Protein AF-X1F988-F1 (afdb_monomer_lite)

Radius of gyration: 24.87 Å; chains: 1; bounding box: 61×37×76 Å

Sequence (234 aa):
VEQEQAHEADLFIYYDHGSETGLVAQGGLGYMVDMWNVDLLKGADVYTMCCSAAADLGKTAFRKGVKTWWGYDRPFSFILEMEDTFCKLANLGMKIKRGSDCSWCEAAVQVRLAYDDEIKTLQDNNGNPWAIISLVNDRDCLVVWCEANPPDTDCTFRGMGIKIFGMAGHKITRLFALASAMGLIGYGVALHDFSHQVWELKGTPISLEGGYVGFLIMFLANMIAMNEYIKSLR

Structure (mmCIF, N/CA/C/O backbone):
data_AF-X1F988-F1
#
_entry.id   AF-X1F988-F1
#
loop_
_atom_site.group_PDB
_atom_site.id
_atom_site.type_symbol
_atom_site.label_atom_id
_atom_site.label_alt_id
_atom_site.label_comp_id
_atom_site.label_asym_id
_atom_site.label_entity_id
_atom_site.label_seq_id
_atom_site.pdbx_PDB_ins_code
_atom_site.Cartn_x
_atom_site.Cartn_y
_atom_site.Cartn_z
_atom_site.occupancy
_atom_site.B_iso_or_equiv
_atom_site.auth_seq_id
_atom_site.auth_comp_id
_atom_site.auth_asym_id
_atom_site.auth_atom_id
_atom_site.pdbx_PDB_model_num
ATOM 1 N N . VAL A 1 1 ? -18.032 -16.520 -28.532 1.00 43.72 1 VAL A N 1
ATOM 2 C CA . VAL A 1 1 ? -17.580 -16.415 -27.131 1.00 43.72 1 VAL A CA 1
ATOM 3 C C . VAL A 1 1 ? -17.279 -14.950 -26.920 1.00 43.72 1 VAL A C 1
ATOM 5 O O . VAL A 1 1 ? -16.240 -14.486 -27.374 1.00 43.72 1 VAL A O 1
ATOM 8 N N . GLU A 1 2 ? -18.265 -14.199 -26.432 1.00 40.38 2 GLU A N 1
ATOM 9 C CA . GLU A 1 2 ? -18.059 -12.804 -26.043 1.00 40.38 2 GLU A CA 1
ATOM 10 C C . GLU A 1 2 ? -16.972 -12.790 -24.970 1.00 40.38 2 GLU A C 1
ATOM 12 O O . GLU A 1 2 ? -17.056 -13.529 -23.990 1.00 40.38 2 GLU A O 1
ATOM 17 N N . GLN A 1 3 ? -15.903 -12.033 -25.216 1.00 42.34 3 GLN A N 1
ATOM 18 C CA . GLN A 1 3 ? -14.933 -11.724 -24.180 1.00 42.34 3 GLN A CA 1
ATOM 19 C C . GLN A 1 3 ? -15.674 -10.891 -23.144 1.00 42.34 3 GLN A C 1
ATOM 21 O O . GLN A 1 3 ? -15.977 -9.725 -23.387 1.00 42.34 3 GLN A O 1
ATOM 26 N N . GLU A 1 4 ? -16.010 -11.523 -22.025 1.00 47.66 4 GLU A N 1
ATOM 27 C CA . GLU A 1 4 ? -16.435 -10.854 -20.808 1.00 47.66 4 GLU A CA 1
ATOM 28 C C . GLU A 1 4 ? -15.351 -9.812 -20.497 1.00 47.66 4 GLU A C 1
ATOM 30 O O . GLU A 1 4 ? -14.212 -10.160 -20.175 1.00 47.66 4 GLU A O 1
ATOM 35 N N . GLN A 1 5 ? -15.650 -8.532 -20.744 1.00 46.81 5 GLN A N 1
ATOM 36 C CA . GLN A 1 5 ? -14.790 -7.435 -20.320 1.00 46.81 5 GLN A CA 1
ATOM 37 C C . GLN A 1 5 ? -14.694 -7.562 -18.805 1.00 46.81 5 GLN A C 1
ATOM 39 O O . GLN A 1 5 ? -15.657 -7.262 -18.103 1.00 46.81 5 GLN A O 1
ATOM 44 N N . ALA A 1 6 ? -13.566 -8.081 -18.318 1.00 49.78 6 ALA A N 1
ATOM 45 C CA . ALA A 1 6 ? -13.284 -8.138 -16.898 1.00 49.78 6 ALA A CA 1
ATOM 46 C C . ALA A 1 6 ? -13.398 -6.705 -16.375 1.00 49.78 6 ALA A C 1
ATOM 48 O O . ALA A 1 6 ? -12.577 -5.852 -16.707 1.00 49.78 6 ALA A O 1
ATOM 49 N N . HIS A 1 7 ? -14.473 -6.424 -15.643 1.00 50.88 7 HIS A N 1
ATOM 50 C CA . HIS A 1 7 ? -14.623 -5.160 -14.950 1.00 50.88 7 HIS A CA 1
ATOM 51 C C . HIS A 1 7 ? -13.471 -5.087 -13.947 1.00 50.88 7 HIS A C 1
ATOM 53 O O . HIS A 1 7 ? -13.437 -5.865 -12.993 1.00 50.88 7 HIS A O 1
ATOM 59 N N . GLU A 1 8 ? -12.509 -4.193 -14.182 1.00 59.66 8 GLU A N 1
ATOM 60 C CA . GLU A 1 8 ? -11.550 -3.821 -13.146 1.00 59.66 8 GLU A CA 1
ATOM 61 C C . GLU A 1 8 ? -12.360 -3.326 -11.948 1.00 59.66 8 GLU A C 1
ATOM 63 O O . GLU A 1 8 ? -13.171 -2.404 -12.060 1.00 59.66 8 GLU A O 1
ATOM 68 N N . ALA A 1 9 ? -12.224 -4.013 -10.816 1.00 65.56 9 ALA A N 1
ATOM 69 C CA . ALA A 1 9 ? -12.928 -3.629 -9.610 1.00 65.56 9 ALA A CA 1
ATOM 70 C C . ALA A 1 9 ? -12.328 -2.314 -9.102 1.00 65.56 9 ALA A C 1
ATOM 72 O O . ALA A 1 9 ? -11.187 -2.286 -8.651 1.00 65.56 9 ALA A O 1
ATOM 73 N N . ASP A 1 10 ? -13.103 -1.228 -9.134 1.00 89.38 10 ASP A N 1
ATOM 74 C CA . ASP A 1 10 ? -12.664 0.069 -8.601 1.00 89.38 10 ASP A CA 1
ATOM 75 C C . ASP A 1 10 ? -12.380 0.018 -7.091 1.00 89.38 10 ASP A C 1
ATOM 77 O O . ASP A 1 10 ? -11.587 0.805 -6.573 1.00 89.38 10 ASP A O 1
ATOM 81 N N . LEU A 1 11 ? -13.032 -0.909 -6.383 1.00 93.31 11 LEU A N 1
ATOM 82 C CA . LEU A 1 11 ? -12.925 -1.089 -4.944 1.00 93.31 11 LEU A CA 1
ATOM 83 C C . LEU A 1 11 ? -12.915 -2.576 -4.587 1.00 93.31 11 LEU A C 1
ATOM 85 O O . LEU A 1 11 ? -13.832 -3.320 -4.933 1.00 93.31 11 LEU A O 1
ATOM 89 N N . PHE A 1 12 ? -11.913 -2.976 -3.818 1.00 96.00 12 PHE A N 1
ATOM 90 C CA . PHE A 1 12 ? -11.802 -4.291 -3.212 1.00 96.00 12 PHE A CA 1
ATOM 91 C C . PHE A 1 12 ? -11.924 -4.165 -1.694 1.00 96.00 12 PHE A C 1
ATOM 93 O O . PHE A 1 12 ? -11.257 -3.334 -1.078 1.00 96.00 12 PHE A O 1
ATOM 100 N N . ILE A 1 13 ? -12.780 -4.985 -1.086 1.00 96.44 13 ILE A N 1
ATOM 101 C CA . ILE A 1 13 ? -13.076 -4.937 0.347 1.00 96.44 13 ILE A CA 1
ATOM 102 C C . ILE A 1 13 ? -12.813 -6.307 0.960 1.00 96.44 13 ILE A C 1
ATOM 104 O O . ILE A 1 13 ? -13.269 -7.318 0.428 1.00 96.44 13 ILE A O 1
ATOM 108 N N . TYR A 1 14 ? -12.118 -6.330 2.093 1.00 96.88 14 TYR A N 1
ATOM 109 C CA . TYR A 1 14 ? -11.769 -7.564 2.782 1.00 96.88 14 TYR A CA 1
ATOM 110 C C . TYR A 1 14 ? -11.892 -7.440 4.305 1.00 96.88 14 TYR A C 1
ATOM 112 O O . TYR A 1 14 ? -11.333 -6.522 4.910 1.00 96.88 14 TYR A O 1
ATOM 120 N N . TYR A 1 15 ? -12.594 -8.398 4.912 1.00 95.50 15 TYR A N 1
ATOM 121 C CA . TYR A 1 15 ? -12.756 -8.553 6.358 1.00 95.50 15 TYR A CA 1
ATOM 122 C C . TYR A 1 15 ? -12.487 -10.006 6.719 1.00 95.50 15 TYR A C 1
ATOM 124 O O . TYR A 1 15 ? -13.333 -10.848 6.435 1.00 95.50 15 TYR A O 1
ATOM 132 N N . ASP A 1 16 ? -11.335 -10.284 7.319 1.00 94.06 16 ASP A N 1
ATOM 133 C CA . ASP A 1 16 ? -11.007 -11.566 7.952 1.00 94.06 16 ASP A CA 1
ATOM 134 C C . ASP A 1 16 ? -9.585 -11.464 8.547 1.00 94.06 16 ASP A C 1
ATOM 136 O O . ASP A 1 16 ? -9.024 -10.379 8.725 1.00 94.06 16 ASP A O 1
ATOM 140 N N . HIS A 1 17 ? -8.950 -12.599 8.804 1.00 95.88 17 HIS A N 1
ATOM 141 C CA . HIS A 1 17 ? -7.542 -12.711 9.114 1.00 95.88 17 HIS A CA 1
ATOM 142 C C . HIS A 1 17 ? -6.641 -12.219 7.977 1.00 95.88 17 HIS A C 1
ATOM 144 O O . HIS A 1 17 ? -6.893 -12.403 6.785 1.00 95.88 17 HIS A O 1
ATOM 150 N N . GLY A 1 18 ? -5.528 -11.618 8.371 1.00 96.31 18 GLY A N 1
ATOM 151 C CA . GLY A 1 18 ? -4.464 -11.187 7.482 1.00 96.31 18 GLY A CA 1
ATOM 152 C C . GLY A 1 18 ? -3.117 -11.480 8.117 1.00 96.31 18 GLY A C 1
ATOM 153 O O . GLY A 1 18 ? -3.010 -11.716 9.324 1.00 96.31 18 GLY A O 1
ATOM 154 N N . SER A 1 19 ? -2.092 -11.477 7.283 1.00 96.50 19 SER A N 1
ATOM 155 C CA . SER A 1 19 ? -0.700 -11.455 7.697 1.00 96.50 19 SER A CA 1
ATOM 156 C C . SER A 1 19 ? 0.036 -10.390 6.897 1.00 96.50 19 SER A C 1
ATOM 158 O O . SER A 1 19 ? -0.480 -9.853 5.918 1.00 96.50 19 SER A O 1
ATOM 160 N N . GLU A 1 20 ? 1.293 -10.147 7.252 1.00 97.75 20 GLU A N 1
ATOM 161 C CA . GLU A 1 20 ? 2.187 -9.269 6.493 1.00 97.75 20 GLU A CA 1
ATOM 162 C C . GLU A 1 20 ? 2.296 -9.675 5.011 1.00 97.75 20 GLU A C 1
ATOM 164 O O . GLU A 1 20 ? 2.584 -8.837 4.165 1.00 97.75 20 GLU A O 1
ATOM 169 N N . THR A 1 21 ? 2.020 -10.940 4.673 1.00 97.19 21 THR A N 1
ATOM 170 C CA . THR A 1 21 ? 2.245 -11.505 3.332 1.00 97.19 21 THR A CA 1
ATOM 171 C C . THR A 1 21 ? 0.978 -11.880 2.571 1.00 97.19 21 THR A C 1
ATOM 173 O O . THR A 1 21 ? 1.080 -12.205 1.386 1.00 97.19 21 THR A O 1
ATOM 176 N N . GLY A 1 22 ? -0.202 -11.833 3.199 1.00 97.12 22 GLY A N 1
ATOM 177 C CA . GLY A 1 22 ? -1.429 -12.269 2.539 1.00 97.12 22 GLY A CA 1
ATOM 178 C C . GLY A 1 22 ? -2.728 -12.018 3.305 1.00 97.12 22 GLY A C 1
ATOM 179 O O . GLY A 1 22 ? -2.749 -11.860 4.524 1.00 97.12 22 GLY A O 1
ATOM 180 N N . LEU A 1 23 ? -3.823 -12.012 2.550 1.00 97.75 23 LEU A N 1
ATOM 181 C CA . LEU A 1 23 ? -5.211 -12.033 3.000 1.00 97.75 23 LEU A CA 1
ATOM 182 C C . LEU A 1 23 ? -5.674 -13.491 3.022 1.00 97.75 23 LEU A C 1
ATOM 184 O O . LEU A 1 23 ? -5.657 -14.161 1.986 1.00 97.75 23 LEU A O 1
ATOM 188 N N . VAL A 1 24 ? -5.997 -14.005 4.205 1.00 96.50 24 VAL A N 1
ATOM 189 C CA . VAL A 1 24 ? -6.317 -15.418 4.439 1.00 96.50 24 VAL A CA 1
ATOM 190 C C . VAL A 1 24 ? -7.559 -15.851 3.648 1.00 96.50 24 VAL A C 1
ATOM 192 O O . VAL A 1 24 ? -8.565 -15.163 3.565 1.00 96.50 24 VAL A O 1
ATOM 195 N N . ALA A 1 25 ? -7.495 -17.013 3.009 1.00 94.69 25 ALA A N 1
ATOM 196 C CA . ALA A 1 25 ? -8.657 -17.580 2.341 1.00 94.69 25 ALA A CA 1
ATOM 197 C C . ALA A 1 25 ? -9.663 -18.111 3.371 1.00 94.69 25 ALA A C 1
ATOM 199 O O . ALA A 1 25 ? -9.272 -18.616 4.427 1.00 94.69 25 ALA A O 1
ATOM 200 N N . GLN A 1 26 ? -10.950 -18.091 3.018 1.00 88.94 26 GLN A N 1
ATOM 201 C CA . GLN A 1 26 ? -12.008 -18.676 3.840 1.00 88.94 26 GLN A CA 1
ATOM 202 C C . GLN A 1 26 ? -11.631 -20.096 4.296 1.00 88.94 26 GLN A C 1
ATOM 204 O O . GLN A 1 26 ? -11.276 -20.954 3.485 1.00 88.94 26 GLN A O 1
ATOM 209 N N . GLY A 1 27 ? -11.715 -20.347 5.603 1.00 87.75 27 GLY A N 1
ATOM 210 C CA . GLY A 1 27 ? -11.343 -21.633 6.206 1.00 87.75 27 GLY A CA 1
ATOM 211 C C . GLY A 1 27 ? -9.856 -21.788 6.553 1.00 87.75 27 GLY A C 1
ATOM 212 O O . GLY A 1 27 ? -9.473 -22.834 7.070 1.00 87.75 27 GLY A O 1
ATOM 213 N N . GLY A 1 28 ? -9.018 -20.775 6.311 1.00 86.19 28 GLY A N 1
ATOM 214 C CA . GLY A 1 28 ? -7.660 -20.689 6.864 1.00 86.19 28 GLY A CA 1
ATOM 215 C C . GLY A 1 28 ? -6.595 -21.555 6.183 1.00 86.19 28 GLY A C 1
ATOM 216 O O . GLY A 1 28 ? -5.477 -21.644 6.683 1.00 86.19 28 GLY A O 1
ATOM 217 N N . LEU A 1 29 ? -6.905 -22.197 5.053 1.00 87.12 29 LEU A N 1
ATOM 218 C CA . LEU A 1 29 ? -6.000 -23.142 4.376 1.00 87.12 29 LEU A CA 1
ATOM 219 C C . LEU A 1 29 ? -4.986 -22.483 3.420 1.00 87.12 29 LEU A C 1
ATOM 221 O O . LEU A 1 29 ? -4.273 -23.182 2.703 1.00 87.12 29 LEU A O 1
ATOM 225 N N . GLY A 1 30 ? -4.911 -21.153 3.389 1.00 93.69 30 GLY A N 1
ATOM 226 C CA . GLY A 1 30 ? -4.003 -20.414 2.514 1.00 93.69 30 GLY A CA 1
ATOM 227 C C . GLY A 1 30 ? -4.371 -18.940 2.420 1.00 93.69 30 GLY A C 1
ATOM 228 O O . GLY A 1 30 ? -5.069 -18.417 3.289 1.00 93.69 30 GLY A O 1
ATOM 229 N N . TYR A 1 31 ? -3.928 -18.286 1.349 1.00 96.44 31 TYR A N 1
ATOM 230 C CA . TYR A 1 31 ? -4.245 -16.892 1.053 1.00 96.44 31 TYR A CA 1
ATOM 231 C C . TYR A 1 31 ? -5.108 -16.786 -0.203 1.00 96.44 31 TYR A C 1
ATOM 233 O O . TYR A 1 31 ? -4.858 -17.475 -1.190 1.00 96.44 31 TYR A O 1
ATOM 241 N N . MET A 1 32 ? -6.116 -15.912 -0.179 1.00 95.25 32 MET A N 1
ATOM 242 C CA . MET A 1 32 ? -6.838 -15.531 -1.397 1.00 95.25 32 MET A CA 1
ATOM 243 C C . MET A 1 32 ? -6.057 -14.488 -2.201 1.00 95.25 32 MET A C 1
ATOM 245 O O . MET A 1 32 ? -6.036 -14.531 -3.431 1.00 95.25 32 MET A O 1
ATOM 249 N N . VAL A 1 33 ? -5.370 -13.587 -1.496 1.00 96.56 33 VAL A N 1
ATOM 250 C CA . VAL A 1 33 ? -4.431 -12.623 -2.067 1.00 96.56 33 VAL A CA 1
ATOM 251 C C . VAL A 1 33 ? -3.139 -12.685 -1.270 1.00 96.56 33 VAL A C 1
ATOM 253 O O . VAL A 1 33 ? -3.172 -12.581 -0.052 1.00 96.56 33 VAL A O 1
ATOM 256 N N . ASP A 1 34 ? -2.005 -12.818 -1.938 1.00 97.12 34 ASP A N 1
ATOM 257 C CA . ASP A 1 34 ? -0.674 -12.839 -1.345 1.00 97.12 34 ASP A CA 1
ATOM 258 C C . ASP A 1 34 ? 0.338 -12.074 -2.208 1.00 97.12 34 ASP A C 1
ATOM 260 O O . ASP A 1 34 ? 0.013 -11.492 -3.244 1.00 97.12 34 ASP A O 1
ATOM 264 N N . MET A 1 35 ? 1.604 -12.073 -1.794 1.00 96.00 35 MET A N 1
ATOM 265 C CA . MET A 1 35 ? 2.688 -11.391 -2.512 1.00 96.00 35 MET A CA 1
ATOM 266 C C . MET A 1 35 ? 2.804 -11.780 -4.001 1.00 96.00 35 MET A C 1
ATOM 268 O O . MET A 1 35 ? 3.260 -10.967 -4.821 1.00 96.00 35 MET A O 1
ATOM 272 N N . TRP A 1 36 ? 2.401 -13.000 -4.364 1.00 94.62 36 TRP A N 1
ATOM 273 C CA . TRP A 1 36 ? 2.527 -13.542 -5.714 1.00 94.62 36 TRP A CA 1
ATOM 274 C C . TRP A 1 36 ? 1.417 -13.069 -6.638 1.00 94.62 36 TRP A C 1
ATOM 276 O O . TRP A 1 36 ? 1.710 -12.818 -7.804 1.00 94.62 36 TRP A O 1
ATOM 286 N N . ASN A 1 37 ? 0.196 -12.898 -6.126 1.00 94.81 37 ASN A N 1
ATOM 287 C CA . ASN A 1 37 ? -0.974 -12.539 -6.932 1.00 94.81 37 ASN A CA 1
ATOM 288 C C . ASN A 1 37 ? -1.590 -11.163 -6.597 1.00 94.81 37 ASN A C 1
ATOM 290 O O . ASN A 1 37 ? -2.616 -10.807 -7.167 1.00 94.81 37 ASN A O 1
ATOM 294 N N . VAL A 1 38 ? -0.988 -10.357 -5.713 1.00 95.44 38 VAL A N 1
ATOM 295 C CA . VAL A 1 38 ? -1.530 -9.033 -5.327 1.00 95.44 38 VAL A CA 1
ATOM 296 C C . VAL A 1 38 ? -1.673 -8.034 -6.487 1.00 95.44 38 VAL A C 1
ATOM 298 O O . VAL A 1 38 ? -2.398 -7.051 -6.376 1.00 95.44 38 VAL A O 1
ATOM 301 N N . ASP A 1 39 ? -1.030 -8.276 -7.629 1.00 91.38 39 ASP A N 1
ATOM 302 C CA . ASP A 1 39 ? -1.251 -7.525 -8.873 1.00 91.38 39 ASP A CA 1
ATOM 303 C C . ASP A 1 39 ? -2.654 -7.714 -9.468 1.00 91.38 39 ASP A C 1
ATOM 305 O O . ASP A 1 39 ? -3.080 -6.872 -10.252 1.00 91.38 39 ASP A O 1
ATOM 309 N N . LEU A 1 40 ? -3.414 -8.725 -9.036 1.00 92.62 40 LEU A N 1
ATOM 310 C CA . LEU A 1 40 ? -4.843 -8.841 -9.347 1.00 92.62 40 LEU A CA 1
ATOM 311 C C . LEU A 1 40 ? -5.667 -7.659 -8.810 1.00 92.62 40 LEU A C 1
ATOM 313 O O . LEU A 1 40 ? -6.766 -7.419 -9.294 1.00 92.62 40 LEU A O 1
ATOM 317 N N . LEU A 1 41 ? -5.147 -6.923 -7.820 1.00 94.62 41 LEU A N 1
ATOM 318 C CA . LEU A 1 41 ? -5.797 -5.744 -7.236 1.00 94.62 41 LEU A CA 1
ATOM 319 C C . LEU A 1 41 ? -5.391 -4.433 -7.918 1.00 94.62 41 LEU A C 1
ATOM 321 O O . LEU A 1 41 ? -5.754 -3.349 -7.460 1.00 94.62 41 LEU A O 1
ATOM 325 N N . LYS A 1 42 ? -4.583 -4.497 -8.976 1.00 91.88 42 LYS A N 1
ATOM 326 C CA . LYS A 1 42 ? -4.084 -3.306 -9.652 1.00 91.88 42 LYS A CA 1
ATOM 327 C C . LYS A 1 42 ? -5.230 -2.409 -10.127 1.00 91.88 42 LYS A C 1
ATOM 329 O O . LYS A 1 42 ? -6.257 -2.890 -10.584 1.00 91.88 42 LYS A O 1
ATOM 334 N N . GLY A 1 43 ? -5.050 -1.096 -9.981 1.00 91.06 43 GLY A N 1
ATOM 335 C CA . GLY A 1 43 ? -6.061 -0.109 -10.357 1.00 91.06 43 GLY A CA 1
ATOM 336 C C . GLY A 1 43 ? -7.206 0.045 -9.349 1.00 91.06 43 GLY A C 1
ATOM 337 O O . GLY A 1 43 ? -7.944 1.026 -9.445 1.00 91.06 43 GLY A O 1
ATOM 338 N N . ALA A 1 44 ? -7.321 -0.834 -8.351 1.00 94.62 44 ALA A N 1
ATOM 339 C CA . ALA A 1 44 ? -8.341 -0.742 -7.313 1.00 94.62 44 ALA A CA 1
ATOM 340 C C . ALA A 1 44 ? -7.915 0.173 -6.155 1.00 94.62 44 ALA A C 1
ATOM 342 O O . ALA A 1 44 ? -6.724 0.326 -5.856 1.00 94.62 44 ALA A O 1
ATOM 343 N N . ASP A 1 45 ? -8.901 0.729 -5.455 1.00 96.00 45 ASP A N 1
ATOM 344 C CA . ASP A 1 45 ? -8.765 1.044 -4.036 1.00 96.00 45 ASP A CA 1
ATOM 345 C C . ASP A 1 45 ? -8.996 -0.234 -3.216 1.00 96.00 45 ASP A C 1
ATOM 347 O O . ASP A 1 45 ? -9.923 -0.998 -3.476 1.00 96.00 45 ASP A O 1
ATOM 351 N N . VAL A 1 46 ? -8.161 -0.479 -2.213 1.00 97.62 46 VAL A N 1
ATOM 352 C CA . VAL A 1 46 ? -8.221 -1.674 -1.367 1.00 97.62 46 VAL A CA 1
ATOM 353 C C . VAL A 1 46 ? -8.536 -1.257 0.062 1.00 97.62 46 VAL A C 1
ATOM 355 O O . VAL A 1 46 ? -7.767 -0.522 0.677 1.00 97.62 46 VAL A O 1
ATOM 358 N N . TYR A 1 47 ? -9.654 -1.741 0.598 1.00 98.06 47 TYR A N 1
ATOM 359 C CA . TYR A 1 47 ? -10.067 -1.526 1.979 1.00 98.06 47 TYR A CA 1
ATOM 360 C C . TYR A 1 47 ? -10.033 -2.828 2.763 1.00 98.06 47 TYR A C 1
ATOM 362 O O . TYR A 1 47 ? -10.785 -3.759 2.473 1.00 98.06 47 TYR A O 1
ATOM 370 N N . THR A 1 48 ? -9.177 -2.888 3.777 1.00 97.75 48 THR A N 1
ATOM 371 C CA . THR A 1 48 ? -9.021 -4.083 4.602 1.00 97.75 48 THR A CA 1
ATOM 372 C C . THR A 1 48 ? -9.282 -3.787 6.071 1.00 97.75 48 THR A C 1
ATOM 374 O O . THR A 1 48 ? -8.832 -2.776 6.611 1.00 97.75 48 THR A O 1
ATOM 377 N N . MET A 1 49 ? -9.979 -4.712 6.722 1.00 96.25 49 MET A N 1
ATOM 378 C CA . MET A 1 49 ? -10.019 -4.855 8.172 1.00 96.25 49 MET A CA 1
ATOM 379 C C . MET A 1 49 ? -9.434 -6.231 8.487 1.00 96.25 49 MET A C 1
ATOM 381 O O . MET A 1 49 ? -10.135 -7.240 8.477 1.00 96.25 49 MET A O 1
ATOM 385 N N . CYS A 1 50 ? -8.110 -6.275 8.630 1.00 95.31 50 CYS A N 1
ATOM 386 C CA . CYS A 1 50 ? -7.361 -7.490 8.925 1.00 95.31 50 CYS A CA 1
ATOM 387 C C . CYS A 1 50 ? -6.001 -7.149 9.548 1.00 95.31 50 CYS A C 1
ATOM 389 O O . CYS A 1 50 ? -5.502 -6.028 9.408 1.00 95.31 50 CYS A O 1
ATOM 391 N N . CYS A 1 51 ? -5.399 -8.120 10.231 1.00 96.19 51 CYS A N 1
ATOM 392 C CA . CYS A 1 51 ? -4.130 -7.930 10.928 1.00 96.19 51 CYS A CA 1
ATOM 393 C C . CYS A 1 51 ? -2.952 -7.786 9.959 1.00 96.19 51 CYS A C 1
ATOM 395 O O . CYS A 1 51 ? -2.793 -8.598 9.049 1.00 96.19 51 CYS A O 1
ATOM 397 N N . SER A 1 52 ? -2.093 -6.795 10.211 1.00 97.25 52 SER A N 1
ATOM 398 C CA . SER A 1 52 ? -0.742 -6.641 9.644 1.00 97.25 52 SER A CA 1
ATOM 399 C C . SER A 1 52 ? -0.602 -6.606 8.114 1.00 97.25 52 SER A C 1
ATOM 401 O O . SER A 1 52 ? 0.509 -6.454 7.612 1.00 97.25 52 SER A O 1
ATOM 403 N N . ALA A 1 53 ? -1.679 -6.705 7.334 1.00 97.56 53 ALA A N 1
ATOM 404 C CA . ALA A 1 53 ? -1.585 -6.766 5.878 1.00 97.56 53 ALA A CA 1
ATOM 405 C C . ALA A 1 53 ? -1.059 -5.467 5.255 1.00 97.56 53 ALA A C 1
ATOM 407 O O . ALA A 1 53 ? -0.495 -5.493 4.164 1.00 97.56 53 ALA A O 1
ATOM 408 N N . ALA A 1 54 ? -1.170 -4.322 5.936 1.00 97.50 54 ALA A N 1
ATOM 409 C CA . ALA A 1 54 ? -0.559 -3.090 5.446 1.00 97.50 54 ALA A CA 1
ATOM 410 C C . ALA A 1 54 ? 0.969 -3.054 5.653 1.00 97.50 54 ALA A C 1
ATOM 412 O O . ALA A 1 54 ? 1.623 -2.204 5.049 1.00 97.50 54 ALA A O 1
ATOM 413 N N . ALA A 1 55 ? 1.555 -3.966 6.441 1.00 96.88 55 ALA A N 1
ATOM 414 C CA . ALA A 1 55 ? 2.987 -3.970 6.739 1.00 96.88 55 ALA A CA 1
ATOM 415 C C . ALA A 1 55 ? 3.844 -4.216 5.490 1.00 96.88 55 ALA A C 1
ATOM 417 O O . ALA A 1 55 ? 4.694 -3.386 5.175 1.00 96.88 55 ALA A O 1
ATOM 418 N N . ASP A 1 56 ? 3.582 -5.300 4.752 1.00 96.81 56 ASP A N 1
ATOM 419 C CA . ASP A 1 56 ? 4.380 -5.709 3.587 1.00 96.81 56 ASP A CA 1
ATOM 420 C C . ASP A 1 56 ? 3.526 -5.935 2.336 1.00 96.81 56 ASP A C 1
ATOM 422 O O . ASP A 1 56 ? 3.861 -5.415 1.261 1.00 96.81 56 ASP A O 1
ATOM 426 N N . LEU A 1 57 ? 2.399 -6.641 2.462 1.00 97.75 57 LEU A N 1
ATOM 427 C CA . LEU A 1 57 ? 1.468 -6.880 1.362 1.00 97.75 57 LEU A CA 1
ATOM 428 C C . LEU A 1 57 ? 0.936 -5.558 0.811 1.00 97.75 57 LEU A C 1
ATOM 430 O O . LEU A 1 57 ? 1.073 -5.315 -0.383 1.00 97.75 57 LEU A O 1
ATOM 434 N N . GLY A 1 58 ? 0.436 -4.660 1.661 1.00 97.56 58 GLY A N 1
ATOM 435 C CA . GLY A 1 58 ? -0.090 -3.361 1.239 1.00 97.56 58 GLY A CA 1
ATOM 436 C C . GLY A 1 58 ? 0.961 -2.466 0.581 1.00 97.56 58 GLY A C 1
ATOM 437 O O . GLY A 1 58 ? 0.692 -1.844 -0.449 1.00 97.56 58 GLY A O 1
ATOM 438 N N . LYS A 1 59 ? 2.203 -2.468 1.090 1.00 96.62 59 LYS A N 1
ATOM 439 C CA . LYS A 1 59 ? 3.325 -1.766 0.439 1.00 96.62 59 LYS A CA 1
ATOM 440 C C . LYS A 1 59 ? 3.618 -2.354 -0.941 1.00 96.62 59 LYS A C 1
ATOM 442 O O . LYS A 1 59 ? 3.911 -1.625 -1.889 1.00 96.62 59 LYS A O 1
ATOM 447 N N . THR A 1 60 ? 3.576 -3.679 -1.057 1.00 95.62 60 THR A N 1
ATOM 448 C CA . THR A 1 60 ? 3.816 -4.405 -2.310 1.00 95.62 60 THR A CA 1
ATOM 449 C C . THR A 1 60 ? 2.698 -4.161 -3.316 1.00 95.62 60 THR A C 1
ATOM 451 O O . THR A 1 60 ? 2.985 -3.885 -4.479 1.00 95.62 60 THR A O 1
ATOM 454 N N . ALA A 1 61 ? 1.450 -4.168 -2.857 1.00 96.12 61 ALA A N 1
ATOM 455 C CA . ALA A 1 61 ? 0.256 -3.869 -3.630 1.00 96.12 61 ALA A CA 1
ATOM 456 C C . ALA A 1 61 ? 0.333 -2.464 -4.243 1.00 96.12 61 ALA A C 1
ATOM 458 O O . ALA A 1 61 ? 0.210 -2.307 -5.458 1.00 96.12 61 ALA A O 1
ATOM 459 N N . PHE A 1 62 ? 0.653 -1.454 -3.425 1.00 95.56 62 PHE A N 1
ATOM 460 C CA . PHE A 1 62 ? 0.833 -0.073 -3.881 1.00 95.56 62 PHE A CA 1
ATOM 461 C C . PHE A 1 62 ? 1.901 0.032 -4.980 1.00 95.56 62 PHE A C 1
ATOM 463 O O . PHE A 1 62 ? 1.685 0.621 -6.039 1.00 95.56 62 PHE A O 1
ATOM 470 N N . ARG A 1 63 ? 3.057 -0.611 -4.773 1.00 91.81 63 ARG A N 1
ATOM 471 C CA . ARG A 1 63 ? 4.152 -0.640 -5.760 1.00 91.81 63 ARG A CA 1
ATOM 472 C C . ARG A 1 63 ? 3.773 -1.388 -7.045 1.00 91.81 63 ARG A C 1
ATOM 474 O O . ARG A 1 63 ? 4.322 -1.074 -8.097 1.00 91.81 63 ARG A O 1
ATOM 481 N N . LYS A 1 64 ? 2.853 -2.356 -6.966 1.00 91.12 64 LYS A N 1
ATOM 482 C CA . LYS A 1 64 ? 2.294 -3.103 -8.107 1.00 91.12 64 LYS A CA 1
ATOM 483 C C . LYS A 1 64 ? 1.128 -2.382 -8.804 1.00 91.12 64 LYS A C 1
ATOM 485 O O . LYS A 1 64 ? 0.665 -2.859 -9.835 1.00 91.12 64 LYS A O 1
ATOM 490 N N . GLY A 1 65 ? 0.712 -1.211 -8.316 1.00 90.94 65 GLY A N 1
ATOM 491 C CA . GLY A 1 65 ? -0.253 -0.342 -8.993 1.00 90.94 65 GLY A CA 1
ATOM 492 C C . GLY A 1 65 ? -1.656 -0.320 -8.387 1.00 90.94 65 GLY A C 1
ATOM 493 O O . GLY A 1 65 ? -2.569 0.187 -9.032 1.00 90.94 65 GLY A O 1
ATOM 494 N N . VAL A 1 66 ? -1.845 -0.821 -7.164 1.00 94.50 66 VAL A N 1
ATOM 495 C CA . VAL A 1 66 ? -3.018 -0.456 -6.348 1.00 94.50 66 VAL A CA 1
ATOM 496 C C . VAL A 1 66 ? -3.028 1.064 -6.139 1.00 94.50 66 VAL A C 1
ATOM 498 O O . VAL A 1 66 ? -1.980 1.647 -5.848 1.00 94.50 66 VAL A O 1
ATOM 501 N N . LYS A 1 67 ? -4.194 1.706 -6.295 1.00 93.88 67 LYS A N 1
ATOM 502 C CA . LYS A 1 67 ? -4.350 3.165 -6.133 1.00 93.88 67 LYS A CA 1
ATOM 503 C C . LYS A 1 67 ? -4.166 3.567 -4.673 1.00 93.88 67 LYS A C 1
ATOM 505 O O . LYS A 1 67 ? -3.337 4.423 -4.361 1.00 93.88 67 LYS A O 1
ATOM 510 N N . THR A 1 68 ? -4.905 2.890 -3.798 1.00 96.19 68 THR A N 1
ATOM 511 C CA . THR A 1 68 ? -4.871 3.102 -2.353 1.00 96.19 68 THR A CA 1
ATOM 512 C C . THR A 1 68 ? -4.961 1.779 -1.612 1.00 96.19 68 THR A C 1
ATOM 514 O O . THR A 1 68 ? -5.749 0.919 -1.989 1.00 96.19 68 THR A O 1
ATOM 517 N N . TRP A 1 69 ? -4.214 1.631 -0.520 1.00 98.12 69 TRP A N 1
ATOM 518 C CA . TRP A 1 69 ? -4.388 0.534 0.428 1.00 98.12 69 TRP A CA 1
ATOM 519 C C . TRP A 1 69 ? -4.722 1.071 1.815 1.00 98.12 69 TRP A C 1
ATOM 521 O O . TRP A 1 69 ? -3.891 1.737 2.425 1.00 98.12 69 TRP A O 1
ATOM 531 N N . TRP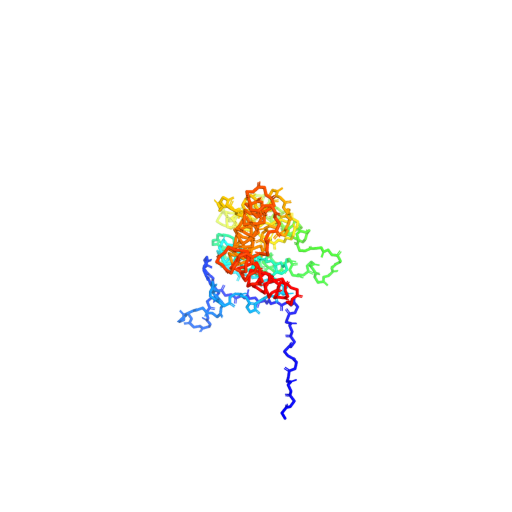 A 1 70 ? -5.902 0.744 2.329 1.00 98.44 70 TRP A N 1
ATOM 532 C CA . TRP A 1 70 ? -6.330 0.993 3.703 1.00 98.44 70 TRP A CA 1
ATOM 533 C C . TRP A 1 70 ? -6.215 -0.294 4.522 1.00 98.44 70 TRP A C 1
ATOM 535 O O . TRP A 1 70 ? -6.786 -1.323 4.151 1.00 98.44 70 TRP A O 1
ATOM 545 N 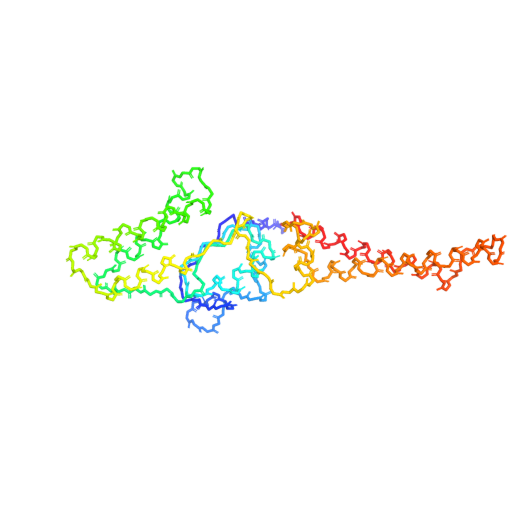N . GLY A 1 71 ? -5.509 -0.247 5.649 1.00 98.06 71 GLY A N 1
ATOM 546 C CA . GLY A 1 71 ? -5.410 -1.387 6.558 1.00 98.06 71 GLY A CA 1
ATOM 547 C C . GLY A 1 71 ? -4.521 -1.117 7.762 1.00 98.06 71 GLY A C 1
ATOM 548 O O . GLY A 1 71 ? -4.186 0.028 8.051 1.00 98.06 71 GLY A O 1
ATOM 549 N N . TYR A 1 72 ? -4.117 -2.186 8.443 1.00 98.25 72 TYR A N 1
ATOM 550 C CA . TYR A 1 72 ? -3.306 -2.107 9.656 1.00 98.25 72 TYR A CA 1
ATOM 551 C C . TYR A 1 72 ? -1.910 -2.697 9.428 1.00 98.25 72 TYR A C 1
ATOM 553 O O . TYR A 1 72 ? -1.771 -3.742 8.787 1.00 98.25 72 TYR A O 1
ATOM 561 N N . ASP A 1 73 ? -0.865 -2.019 9.911 1.00 97.75 73 ASP A N 1
ATOM 562 C CA . ASP A 1 73 ? 0.535 -2.466 9.793 1.00 97.75 73 ASP A CA 1
ATOM 563 C C . ASP A 1 73 ? 0.987 -3.389 10.935 1.00 97.75 73 ASP A C 1
ATOM 565 O O . ASP A 1 73 ? 2.066 -3.974 10.891 1.00 97.75 73 ASP A O 1
ATOM 569 N N . ARG A 1 74 ? 0.129 -3.556 11.941 1.00 97.56 74 ARG A N 1
ATOM 570 C CA . ARG A 1 74 ? 0.291 -4.432 13.104 1.00 97.56 74 ARG A CA 1
ATOM 571 C C . ARG A 1 74 ? -1.042 -5.136 13.395 1.00 97.56 74 ARG A C 1
ATOM 573 O O . ARG A 1 74 ? -2.039 -4.850 12.721 1.00 97.56 74 ARG A O 1
ATOM 580 N N . PRO A 1 75 ? -1.095 -6.071 14.363 1.00 97.25 75 PRO A N 1
ATOM 581 C CA . PRO A 1 75 ? -2.347 -6.720 14.732 1.00 97.25 75 PRO A CA 1
ATOM 582 C C . PRO A 1 75 ? -3.414 -5.712 15.170 1.00 97.25 75 PRO A C 1
ATOM 584 O O . PRO A 1 75 ? -3.142 -4.841 15.998 1.00 97.25 75 PRO A O 1
ATOM 587 N N . PHE A 1 76 ? -4.621 -5.870 14.628 1.00 96.38 76 PHE A N 1
ATOM 588 C CA . PHE A 1 76 ? -5.822 -5.181 15.090 1.00 96.38 76 PHE A CA 1
ATOM 589 C C . PHE A 1 76 ? -6.363 -5.914 16.320 1.00 96.38 76 PHE A C 1
ATOM 591 O O . PHE A 1 76 ? -6.460 -7.144 16.304 1.00 96.38 76 PHE A O 1
ATOM 598 N N . SER A 1 77 ? -6.683 -5.186 17.386 1.00 94.75 77 SER A N 1
ATOM 599 C CA . SER A 1 77 ? -7.097 -5.770 18.666 1.00 94.75 77 SER A CA 1
ATOM 600 C C . SER A 1 77 ? -8.441 -5.213 19.102 1.00 94.75 77 SER A C 1
ATOM 602 O O . SER A 1 77 ? -8.662 -4.015 19.049 1.00 94.75 77 SER A O 1
ATOM 604 N N . PHE A 1 78 ? -9.333 -6.060 19.606 1.00 95.19 78 PHE A N 1
ATOM 605 C CA . PHE A 1 78 ? -10.639 -5.612 20.078 1.00 95.19 78 PHE A CA 1
ATOM 606 C C . PHE A 1 78 ? -11.036 -6.298 21.378 1.00 95.19 78 PHE A C 1
ATOM 608 O O . PHE A 1 78 ? -10.538 -7.368 21.731 1.00 95.19 78 PHE A O 1
ATOM 615 N N . ILE A 1 79 ? -11.953 -5.649 22.088 1.00 95.81 79 ILE A N 1
ATOM 616 C CA . ILE A 1 79 ? -12.551 -6.134 23.328 1.00 95.81 79 ILE A CA 1
ATOM 617 C C . ILE A 1 79 ? -14.007 -6.484 23.031 1.00 95.81 79 ILE A C 1
ATOM 619 O O . ILE A 1 79 ? -14.748 -5.637 22.532 1.00 95.81 79 ILE A O 1
ATOM 623 N N . LEU A 1 80 ? -14.406 -7.725 23.322 1.00 94.62 80 LEU A N 1
ATOM 624 C CA . LEU A 1 80 ? -15.720 -8.272 22.958 1.00 94.62 80 LEU A CA 1
ATOM 625 C C . LEU A 1 80 ? -16.875 -7.469 23.564 1.00 94.62 80 LEU A C 1
ATOM 627 O O . LEU A 1 80 ? -17.879 -7.228 22.907 1.00 94.62 80 LEU A O 1
ATOM 631 N N . GLU A 1 81 ? -16.717 -6.980 24.792 1.00 96.00 81 GLU A N 1
ATOM 632 C CA . GLU A 1 81 ? -17.726 -6.164 25.472 1.00 96.00 81 GLU A CA 1
ATOM 633 C C . GLU A 1 81 ? -17.954 -4.797 24.803 1.00 96.00 81 GLU A C 1
ATOM 635 O O . GLU A 1 81 ? -18.921 -4.110 25.120 1.00 96.00 81 GLU A O 1
ATOM 640 N N . MET A 1 82 ? -17.063 -4.391 23.895 1.00 96.12 82 MET A N 1
ATOM 641 C CA . MET A 1 82 ? -17.129 -3.135 23.147 1.00 96.12 82 MET A CA 1
ATOM 642 C C . MET A 1 82 ? -17.123 -3.366 21.630 1.00 96.12 82 MET A C 1
ATOM 644 O O . MET A 1 82 ? -16.755 -2.460 20.880 1.00 96.12 82 MET A O 1
ATOM 648 N N . GLU A 1 83 ? -17.520 -4.557 21.169 1.00 95.12 83 GLU A N 1
ATOM 649 C CA . GLU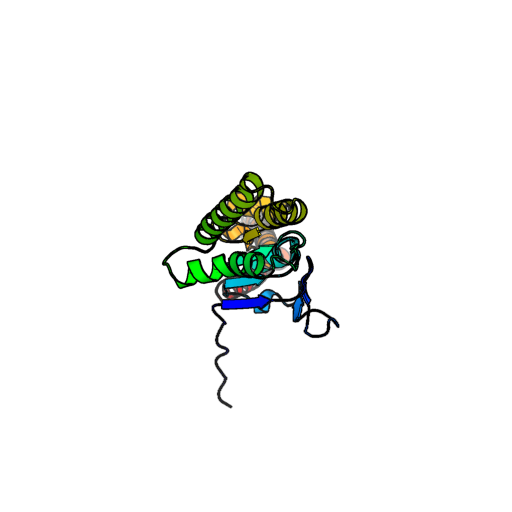 A 1 83 ? -17.501 -4.948 19.753 1.00 95.12 83 GLU A CA 1
ATOM 650 C C . GLU A 1 83 ? -18.121 -3.877 18.844 1.00 95.12 83 GLU A C 1
ATOM 652 O O . GLU A 1 83 ? -17.488 -3.458 17.877 1.00 95.12 83 GLU A O 1
ATOM 657 N N . ASP A 1 84 ? -19.283 -3.331 19.211 1.00 96.88 84 ASP A N 1
ATOM 658 C CA . ASP A 1 84 ? -19.962 -2.280 18.442 1.00 96.88 84 ASP A CA 1
ATOM 659 C C . ASP A 1 84 ? -19.090 -1.035 18.218 1.00 96.88 84 ASP A C 1
ATOM 661 O O . ASP A 1 84 ? -19.087 -0.456 17.126 1.00 96.88 84 ASP A O 1
ATOM 665 N N . THR A 1 85 ? -18.318 -0.624 19.228 1.00 97.12 85 THR A N 1
ATOM 666 C CA . THR A 1 85 ? -17.400 0.518 19.132 1.00 97.12 85 THR A CA 1
ATOM 667 C C . THR A 1 85 ? -16.256 0.210 18.169 1.00 97.12 85 THR A C 1
ATOM 669 O O . THR A 1 85 ? -15.983 1.007 17.266 1.00 97.12 85 THR A O 1
ATOM 672 N N . PHE A 1 86 ? -15.625 -0.960 18.303 1.00 97.25 86 PHE A N 1
ATOM 673 C CA . PHE A 1 86 ? -14.542 -1.382 17.410 1.00 97.25 86 PHE A CA 1
ATOM 674 C C . PHE A 1 86 ? -15.040 -1.544 15.969 1.00 97.25 86 PHE A C 1
ATOM 676 O O . PHE A 1 86 ? -14.433 -1.005 15.043 1.00 97.25 86 PHE A O 1
ATOM 683 N N . CYS A 1 87 ? -16.193 -2.184 15.763 1.00 96.31 87 CYS A N 1
ATOM 684 C CA . CYS A 1 87 ? -16.826 -2.315 14.455 1.00 96.31 87 CYS A CA 1
ATOM 685 C C . CYS A 1 87 ? -17.176 -0.951 13.855 1.00 96.31 87 CYS A C 1
ATOM 687 O O . CYS A 1 87 ? -16.961 -0.731 12.660 1.00 96.31 87 CYS A O 1
ATOM 689 N N . LYS A 1 88 ? -17.694 -0.009 14.652 1.00 97.69 88 LYS A N 1
ATOM 690 C CA . LYS A 1 88 ? -17.990 1.352 14.191 1.00 97.69 88 LYS A CA 1
ATOM 691 C C . LYS A 1 88 ? -16.728 2.043 13.679 1.00 97.69 88 LYS A C 1
ATOM 693 O O . LYS A 1 88 ? -16.771 2.589 12.576 1.00 97.69 88 LYS A O 1
ATOM 698 N N . LEU A 1 89 ? -15.637 2.012 14.444 1.00 97.94 89 LEU A N 1
ATOM 699 C CA . LEU A 1 89 ? -14.377 2.674 14.093 1.00 97.94 89 LEU A CA 1
ATOM 700 C C . LEU A 1 89 ? -13.691 2.006 12.893 1.00 97.94 89 LEU A C 1
ATOM 702 O O . LEU A 1 89 ? -13.321 2.698 11.944 1.00 97.94 89 LEU A O 1
ATOM 706 N N . ALA A 1 90 ? -13.641 0.673 12.859 1.00 96.88 90 ALA A N 1
ATOM 707 C CA . ALA A 1 90 ? -13.073 -0.092 11.748 1.00 96.88 90 ALA A CA 1
ATOM 708 C C . ALA A 1 90 ? -13.813 0.130 10.414 1.00 96.88 90 ALA A C 1
ATOM 710 O O . ALA A 1 90 ? -13.226 -0.017 9.343 1.00 96.88 90 ALA A O 1
ATOM 711 N N . ASN A 1 91 ? -15.095 0.510 10.451 1.00 97.19 91 ASN A N 1
ATOM 712 C CA . ASN A 1 91 ? -15.904 0.816 9.264 1.00 97.19 91 ASN A CA 1
ATOM 713 C C . ASN A 1 91 ? -16.031 2.319 8.964 1.00 97.19 91 ASN A C 1
ATOM 715 O O . ASN A 1 91 ? -16.620 2.700 7.946 1.00 97.19 91 ASN A O 1
ATOM 719 N N . LEU A 1 92 ? -15.526 3.189 9.840 1.00 97.69 92 LEU A N 1
ATOM 720 C CA . LEU A 1 92 ? -15.736 4.631 9.732 1.00 97.69 92 LEU A CA 1
ATOM 721 C C . LEU A 1 92 ? -15.057 5.216 8.489 1.00 97.69 92 LEU A C 1
ATOM 723 O O . LEU A 1 92 ? -15.653 6.051 7.813 1.00 97.69 92 LEU A O 1
ATOM 727 N N . GLY A 1 93 ? -13.865 4.727 8.139 1.00 96.94 93 GLY A N 1
ATOM 728 C CA . GLY A 1 93 ? -13.129 5.176 6.954 1.00 96.94 93 GLY A CA 1
ATOM 729 C C . GLY A 1 93 ? -13.930 5.008 5.668 1.00 96.94 93 GLY A C 1
ATOM 730 O O . GLY A 1 93 ? -14.094 5.958 4.904 1.00 96.94 93 GLY A O 1
ATOM 731 N N . MET A 1 94 ? -14.512 3.820 5.478 1.00 95.31 94 MET A N 1
ATOM 732 C CA . MET A 1 94 ? -15.398 3.532 4.349 1.00 95.31 94 MET A CA 1
ATOM 733 C C . MET A 1 94 ? -16.623 4.455 4.336 1.00 95.31 94 MET A C 1
ATOM 735 O O . MET A 1 94 ? -16.970 5.013 3.295 1.00 95.31 94 MET A O 1
ATOM 739 N N . LYS A 1 95 ? -17.274 4.654 5.491 1.00 95.75 95 LYS A N 1
ATOM 740 C CA . LYS A 1 95 ? -18.450 5.535 5.600 1.00 95.75 95 LYS A CA 1
ATOM 741 C C . LYS A 1 95 ? -18.122 6.975 5.211 1.00 95.75 95 LYS A C 1
ATOM 743 O O . LYS A 1 95 ? -18.873 7.568 4.444 1.00 95.75 95 LYS A O 1
ATOM 748 N N . ILE A 1 96 ? -17.002 7.511 5.697 1.00 96.38 96 ILE A N 1
ATOM 749 C CA . ILE A 1 96 ? -16.540 8.862 5.358 1.00 96.38 96 ILE A CA 1
ATOM 750 C C . ILE A 1 96 ? -16.266 8.947 3.857 1.00 96.38 96 ILE A C 1
ATOM 752 O O . ILE A 1 96 ? -16.881 9.761 3.176 1.00 96.38 96 ILE A O 1
ATOM 756 N N . LYS A 1 97 ? -15.440 8.044 3.314 1.00 92.81 97 LYS A N 1
ATOM 757 C CA . LYS A 1 97 ? -15.051 8.054 1.896 1.00 92.81 97 LYS A CA 1
ATOM 758 C C . LYS A 1 97 ? -16.240 7.986 0.930 1.00 92.81 97 LYS A C 1
ATOM 760 O O . LYS A 1 97 ? -16.158 8.523 -0.175 1.00 92.81 97 LYS A O 1
ATOM 765 N N . ARG A 1 98 ? -17.309 7.277 1.311 1.00 90.25 98 ARG A N 1
ATOM 766 C CA . ARG A 1 98 ? -18.540 7.131 0.514 1.00 90.25 98 ARG A CA 1
ATOM 767 C C . ARG A 1 98 ? -19.543 8.263 0.742 1.00 90.25 98 ARG A C 1
ATOM 769 O O . ARG A 1 98 ? -20.395 8.475 -0.115 1.00 90.25 98 ARG A O 1
ATOM 776 N N . GLY A 1 99 ? -19.473 8.943 1.884 1.00 88.38 99 GLY A N 1
ATOM 777 C CA . GLY A 1 99 ? -20.386 10.019 2.272 1.00 88.38 99 GLY A CA 1
ATOM 778 C C . GLY A 1 99 ? -19.893 11.427 1.935 1.00 88.38 99 GLY A C 1
ATOM 779 O O . GLY A 1 99 ? -20.683 12.366 1.999 1.00 88.38 99 GLY A O 1
ATOM 780 N N . SER A 1 100 ? -18.618 11.593 1.583 1.00 87.94 100 SER A N 1
ATOM 781 C CA . SER A 1 100 ? -18.016 12.884 1.249 1.00 87.94 100 SER A CA 1
ATOM 782 C C . SER A 1 100 ? -17.037 12.781 0.078 1.00 87.94 100 SER A C 1
ATOM 784 O O . SER A 1 100 ? -16.530 11.707 -0.253 1.00 87.94 100 SER A O 1
ATOM 786 N N . ASP A 1 101 ? -16.753 13.922 -0.548 1.00 89.81 101 ASP A N 1
ATOM 787 C CA . ASP A 1 101 ? -15.744 14.037 -1.603 1.00 89.81 101 ASP A CA 1
ATOM 788 C C . ASP A 1 101 ? -14.348 14.272 -1.006 1.00 89.81 101 ASP A C 1
ATOM 790 O O . ASP A 1 101 ? -13.717 15.304 -1.221 1.00 89.81 101 ASP A O 1
ATOM 794 N N . CYS A 1 102 ? -13.895 13.341 -0.162 1.00 92.56 102 CYS A N 1
ATOM 795 C CA . CYS A 1 102 ? -12.541 13.360 0.387 1.00 92.56 102 CYS A CA 1
ATOM 796 C C . CYS A 1 102 ? -11.697 12.205 -0.162 1.00 92.56 102 CYS A C 1
ATOM 798 O O . CYS A 1 102 ? -12.204 11.168 -0.609 1.00 92.56 102 CYS A O 1
ATOM 800 N N . SER A 1 103 ? -10.382 12.362 -0.088 1.00 94.31 103 SER A N 1
ATOM 801 C CA . SER A 1 103 ? -9.416 11.291 -0.308 1.00 94.31 103 SER A CA 1
ATOM 802 C C . SER A 1 103 ? -9.419 10.286 0.851 1.00 94.31 103 SER A C 1
ATOM 804 O O . SER A 1 103 ? -9.862 10.570 1.967 1.00 94.31 103 SER A O 1
ATOM 806 N N . TRP A 1 104 ? -8.879 9.091 0.612 1.00 95.31 104 TRP A N 1
ATOM 807 C CA . TRP A 1 104 ? -8.679 8.092 1.667 1.00 95.31 104 TRP A CA 1
ATOM 808 C C . TRP A 1 104 ? -7.721 8.563 2.763 1.00 95.31 104 TRP A C 1
ATOM 810 O O . TRP A 1 104 ? -7.927 8.271 3.938 1.00 95.31 104 TRP A O 1
ATOM 820 N N . CYS A 1 105 ? -6.690 9.317 2.386 1.00 94.31 105 CYS A N 1
ATOM 821 C CA . CYS A 1 105 ? -5.712 9.848 3.325 1.00 94.31 105 CYS A CA 1
ATOM 822 C C . CYS A 1 105 ? -6.339 10.929 4.238 1.00 94.31 105 CYS A C 1
ATOM 824 O O . CYS A 1 105 ? -6.065 10.940 5.437 1.00 94.31 105 CYS A O 1
ATOM 826 N N . GLU A 1 106 ? -7.282 11.741 3.743 1.00 95.44 106 GLU A N 1
ATOM 827 C CA . GLU A 1 106 ? -8.097 12.639 4.586 1.00 95.44 106 GLU A CA 1
ATOM 828 C C . GLU A 1 106 ? -9.098 11.879 5.467 1.00 95.44 106 GLU A C 1
ATOM 830 O O . GLU A 1 106 ? -9.276 12.221 6.638 1.00 95.44 106 GLU A O 1
ATOM 835 N N . ALA A 1 107 ? -9.727 10.820 4.943 1.00 97.06 107 ALA A N 1
ATOM 836 C CA . ALA A 1 107 ? -10.618 9.972 5.733 1.00 97.06 107 ALA A CA 1
ATOM 837 C C . ALA A 1 107 ? -9.874 9.318 6.911 1.00 97.06 107 ALA A C 1
ATOM 839 O O . ALA A 1 107 ? -10.410 9.254 8.015 1.00 97.06 107 ALA A O 1
ATOM 840 N N . ALA A 1 108 ? -8.620 8.898 6.720 1.00 97.19 108 ALA A N 1
ATOM 841 C CA . ALA A 1 108 ? -7.793 8.335 7.786 1.00 97.19 108 ALA A CA 1
ATOM 842 C C . ALA A 1 108 ? -7.519 9.332 8.919 1.00 97.19 108 ALA A C 1
ATOM 844 O O . ALA A 1 108 ? -7.538 8.946 10.085 1.00 97.19 108 ALA A O 1
ATOM 845 N N . VAL A 1 109 ? -7.308 10.614 8.599 1.00 96.75 109 VAL A N 1
ATOM 846 C CA . VAL A 1 109 ? -7.157 11.668 9.617 1.00 96.75 109 VAL A CA 1
ATOM 847 C C . VAL A 1 109 ? -8.425 11.774 10.461 1.00 96.75 109 VAL A C 1
ATOM 849 O O . VAL A 1 109 ? -8.346 11.763 11.686 1.00 96.75 109 VAL A O 1
ATOM 852 N N . GLN A 1 110 ? -9.596 11.802 9.824 1.00 97.75 110 GLN A N 1
ATOM 853 C CA . GLN A 1 110 ? -10.875 11.865 10.535 1.00 97.75 110 GLN A CA 1
ATOM 854 C C . GLN A 1 110 ? -11.136 10.616 11.387 1.00 97.75 110 GLN A C 1
ATOM 856 O O . GLN A 1 110 ? -11.637 10.728 12.502 1.00 97.75 110 GLN A O 1
ATOM 861 N N . VAL A 1 111 ? -10.761 9.429 10.899 1.00 98.19 111 VAL A N 1
ATOM 862 C CA . VAL A 1 111 ? -10.860 8.193 11.686 1.00 98.19 111 VAL A CA 1
ATOM 863 C C . VAL A 1 111 ? -9.955 8.251 12.913 1.00 98.19 111 VAL A C 1
ATOM 865 O O . VAL A 1 111 ? -10.409 7.908 13.999 1.00 98.19 111 VAL A O 1
ATOM 868 N N . ARG A 1 112 ? -8.712 8.730 12.785 1.00 98.50 112 ARG A N 1
ATOM 869 C CA . ARG A 1 112 ? -7.805 8.874 13.936 1.00 98.50 112 ARG A CA 1
ATOM 870 C C . ARG A 1 112 ? -8.349 9.840 14.988 1.00 98.50 112 ARG A C 1
ATOM 872 O O . ARG A 1 112 ? -8.292 9.511 16.165 1.00 98.50 112 ARG A O 1
ATOM 879 N N . LEU A 1 113 ? -8.958 10.951 14.570 1.00 98.44 113 LEU A N 1
ATOM 880 C CA . LEU A 1 113 ? -9.648 11.864 15.490 1.00 98.44 113 LEU A CA 1
ATOM 881 C C . LEU A 1 113 ? -10.815 11.174 16.213 1.00 98.44 113 LEU A C 1
ATOM 883 O O . LEU A 1 113 ? -10.972 11.334 17.416 1.00 98.44 113 LEU A O 1
ATOM 887 N N . ALA A 1 114 ? -11.591 10.342 15.512 1.00 98.56 114 ALA A N 1
ATOM 888 C CA . ALA A 1 114 ? -12.664 9.574 16.140 1.00 98.56 114 ALA A CA 1
ATOM 889 C C . ALA A 1 114 ? -12.144 8.522 17.140 1.00 98.56 114 ALA A C 1
ATOM 891 O O . ALA A 1 114 ? -12.785 8.286 18.163 1.00 98.56 114 ALA A O 1
ATOM 892 N N . TYR A 1 115 ? -10.987 7.905 16.870 1.00 98.62 115 TYR A N 1
ATOM 893 C CA . TYR A 1 115 ? -10.297 7.072 17.858 1.00 98.62 115 TYR A CA 1
ATOM 894 C C . TYR A 1 115 ? -9.879 7.899 19.079 1.00 98.62 115 TYR A C 1
ATOM 896 O O . TYR A 1 115 ? -10.126 7.469 20.202 1.00 98.62 115 TYR A O 1
ATOM 904 N N . ASP A 1 116 ? -9.280 9.078 18.880 1.00 98.69 116 ASP A N 1
ATOM 905 C CA . ASP A 1 116 ? -8.849 9.963 19.970 1.00 98.69 116 ASP A CA 1
ATOM 906 C C . ASP A 1 116 ? -10.018 10.387 20.870 1.00 98.69 116 ASP A C 1
ATOM 908 O O . ASP A 1 116 ? -9.892 10.362 22.097 1.00 98.69 116 ASP A O 1
ATOM 912 N N . ASP A 1 117 ? -11.171 10.706 20.279 1.00 98.56 117 ASP A N 1
ATOM 913 C CA . ASP A 1 117 ? -12.388 11.067 21.010 1.00 98.56 117 ASP A CA 1
ATOM 914 C C . ASP A 1 117 ? -12.926 9.899 21.856 1.00 98.56 117 ASP A C 1
ATOM 916 O O . ASP A 1 117 ? -13.311 10.086 23.016 1.00 98.56 117 ASP A O 1
ATOM 920 N N . GLU A 1 118 ? -12.928 8.680 21.309 1.00 98.31 118 GLU A N 1
ATOM 921 C CA . GLU A 1 118 ? -13.377 7.480 22.025 1.00 98.31 118 GLU A CA 1
ATOM 922 C C . GLU A 1 118 ? -12.406 7.113 23.158 1.00 98.31 118 GLU A C 1
ATOM 924 O O . GLU A 1 118 ? -12.821 6.848 24.287 1.00 98.31 118 GLU A O 1
ATOM 929 N N . ILE A 1 119 ? -11.098 7.174 22.883 1.00 98.56 119 ILE A N 1
ATOM 930 C CA . ILE A 1 119 ? -10.034 6.970 23.873 1.00 98.56 119 ILE A CA 1
ATOM 931 C C . ILE A 1 119 ? -10.205 7.954 25.031 1.00 98.56 119 ILE A C 1
ATOM 933 O O . ILE A 1 119 ? -10.207 7.541 26.193 1.00 98.56 119 ILE A O 1
ATOM 937 N N . LYS A 1 120 ? -10.387 9.243 24.724 1.00 98.50 120 LYS A N 1
ATOM 938 C CA . LYS A 1 120 ? -10.604 10.289 25.726 1.00 98.50 120 LYS A CA 1
ATOM 939 C C . LYS A 1 120 ? -11.863 10.017 26.547 1.00 98.50 120 LYS A C 1
ATOM 941 O O . LYS A 1 120 ? -11.821 10.084 27.771 1.00 98.50 120 LYS A O 1
ATOM 946 N N . THR A 1 121 ? -12.962 9.655 25.889 1.00 98.12 121 THR A N 1
ATOM 947 C CA . THR A 1 121 ? -14.232 9.330 26.553 1.00 98.12 121 THR A CA 1
ATOM 948 C C . THR A 1 121 ? -14.069 8.180 27.544 1.00 98.12 121 THR A C 1
ATOM 950 O O . THR A 1 121 ? -14.574 8.254 28.664 1.00 98.12 121 THR A O 1
ATOM 953 N N . LEU A 1 122 ? -13.338 7.126 27.176 1.00 97.69 122 LEU A N 1
ATOM 954 C CA . LEU A 1 122 ? -13.063 6.019 28.090 1.00 97.69 122 LEU A CA 1
ATOM 955 C C . LEU A 1 122 ? -12.146 6.439 29.243 1.00 97.69 122 LEU A C 1
ATOM 957 O O . LEU A 1 122 ? -12.389 6.030 30.374 1.00 97.69 122 LEU A O 1
ATOM 961 N N . GLN A 1 123 ? -11.123 7.256 28.990 1.00 97.81 123 GLN A N 1
ATOM 962 C CA . GLN A 1 123 ? -10.235 7.769 30.038 1.00 97.81 123 GLN A CA 1
ATOM 963 C C . GLN A 1 123 ? -10.995 8.620 31.064 1.00 97.81 123 GLN A C 1
ATOM 965 O O . GLN A 1 123 ? -10.875 8.379 32.265 1.00 97.81 123 GLN A O 1
ATOM 970 N N . ASP A 1 124 ? -11.822 9.556 30.596 1.00 98.19 124 ASP A N 1
ATOM 971 C CA . ASP A 1 124 ? -12.577 10.484 31.444 1.00 98.19 124 ASP A CA 1
ATOM 972 C C . ASP A 1 124 ? -13.645 9.757 32.287 1.00 98.19 124 ASP A C 1
ATOM 974 O O . ASP A 1 124 ? -13.940 10.165 33.410 1.00 98.19 124 ASP A O 1
ATOM 978 N N . ASN A 1 125 ? -14.187 8.642 31.782 1.00 97.25 125 ASN A N 1
ATOM 979 C CA . ASN A 1 125 ? -15.207 7.839 32.466 1.00 97.25 125 ASN A CA 1
ATOM 980 C C . ASN A 1 125 ? -14.646 6.622 33.223 1.00 97.25 125 ASN A C 1
ATOM 982 O O . ASN A 1 125 ? -15.418 5.767 33.657 1.00 97.25 125 ASN A O 1
ATOM 986 N N . ASN A 1 126 ? -13.320 6.523 33.382 1.00 95.50 126 ASN A N 1
ATOM 987 C CA . ASN A 1 126 ? -12.655 5.393 34.039 1.00 95.50 126 ASN A CA 1
ATOM 988 C C . ASN A 1 126 ? -13.060 4.026 33.433 1.00 95.50 126 ASN A C 1
ATOM 990 O O . ASN A 1 126 ? -13.339 3.057 34.146 1.00 95.50 126 ASN A O 1
ATOM 994 N N . GLY A 1 127 ? -13.134 3.986 32.100 1.00 94.69 127 GLY A N 1
ATOM 995 C CA . GLY A 1 127 ? -13.474 2.823 31.287 1.00 94.69 127 GLY A CA 1
ATOM 996 C C . GLY A 1 127 ? -12.393 1.739 31.286 1.00 94.69 127 GLY A C 1
ATOM 997 O O . GLY A 1 127 ? -11.355 1.853 31.937 1.00 94.69 127 GLY A O 1
ATOM 998 N N . ASN A 1 128 ? -12.639 0.653 30.546 1.00 95.62 128 ASN A N 1
ATOM 999 C CA . ASN A 1 128 ? -11.748 -0.508 30.533 1.00 95.62 128 ASN A CA 1
ATOM 1000 C C . ASN A 1 128 ? -10.345 -0.133 29.992 1.00 95.62 128 ASN A C 1
ATOM 1002 O O . ASN A 1 128 ? -10.227 0.224 28.815 1.00 95.62 128 ASN A O 1
ATOM 1006 N N . PRO A 1 129 ? -9.266 -0.268 30.790 1.00 97.00 129 PRO A N 1
ATOM 1007 C CA . PRO A 1 129 ? -7.916 0.090 30.356 1.00 97.00 129 PRO A CA 1
ATOM 1008 C C . PRO A 1 129 ? -7.427 -0.744 29.164 1.00 97.00 129 PRO A C 1
ATOM 1010 O O . PRO A 1 129 ? -6.681 -0.237 28.330 1.00 97.00 129 PRO A O 1
ATOM 1013 N N . TRP A 1 130 ? -7.881 -1.992 29.024 1.00 97.19 130 TRP A N 1
ATOM 1014 C CA . TRP A 1 130 ? -7.533 -2.838 27.879 1.00 97.19 130 TRP A CA 1
ATOM 1015 C C . TRP A 1 130 ? -8.193 -2.369 26.583 1.00 97.19 130 TRP A C 1
ATOM 1017 O O . TRP A 1 130 ? -7.579 -2.459 25.520 1.00 97.19 130 TRP A O 1
ATOM 1027 N N . ALA A 1 131 ? -9.406 -1.815 26.667 1.00 97.62 131 ALA A N 1
ATOM 1028 C CA . ALA A 1 131 ? -10.064 -1.204 25.517 1.00 97.62 131 ALA A CA 1
ATOM 1029 C C . ALA A 1 131 ? -9.314 0.055 25.075 1.00 97.62 131 ALA A C 1
ATOM 1031 O O . ALA A 1 131 ? -9.035 0.209 23.892 1.00 97.62 131 ALA A O 1
ATOM 1032 N N . ILE A 1 132 ? -8.895 0.895 26.027 1.00 98.25 132 ILE A N 1
ATOM 1033 C CA . ILE A 1 132 ? -8.080 2.085 25.748 1.00 98.25 132 ILE A CA 1
ATOM 1034 C C . ILE A 1 132 ? -6.772 1.697 25.043 1.00 98.25 132 ILE A C 1
ATOM 1036 O O . ILE A 1 132 ? -6.445 2.272 24.009 1.00 98.25 132 ILE A O 1
ATOM 1040 N N . ILE A 1 133 ? -6.043 0.702 25.562 1.00 98.12 133 ILE A N 1
ATOM 1041 C CA . ILE A 1 133 ? -4.792 0.221 24.951 1.00 98.12 133 ILE A CA 1
ATOM 1042 C C . ILE A 1 133 ? -5.035 -0.313 23.534 1.00 98.12 133 ILE A C 1
ATOM 1044 O O . ILE A 1 133 ? -4.262 -0.006 22.628 1.00 98.12 133 ILE A O 1
ATOM 1048 N N . SER A 1 134 ? -6.109 -1.080 23.335 1.00 98.19 134 SER A N 1
ATOM 1049 C CA . SER A 1 134 ? -6.452 -1.648 22.025 1.00 98.19 134 SER A CA 1
ATOM 1050 C C . SER A 1 134 ? -6.800 -0.552 21.013 1.00 98.19 134 SER A C 1
ATOM 1052 O O . SER A 1 134 ? -6.251 -0.539 19.918 1.00 98.19 134 SER A O 1
ATOM 1054 N N . LEU A 1 135 ? -7.610 0.437 21.405 1.00 98.38 135 LEU A N 1
ATOM 1055 C CA . LEU A 1 135 ? -7.949 1.587 20.560 1.00 98.38 135 LEU A CA 1
ATOM 1056 C C . LEU A 1 135 ? -6.719 2.428 20.201 1.00 98.38 135 LEU A C 1
ATOM 1058 O O . LEU A 1 135 ? -6.585 2.850 19.056 1.00 98.38 135 LEU A O 1
ATOM 1062 N N . VAL A 1 136 ? -5.812 2.656 21.159 1.00 98.50 136 VAL A N 1
ATOM 1063 C CA . VAL A 1 136 ? -4.532 3.337 20.903 1.00 98.50 136 VAL A CA 1
ATOM 1064 C C . VAL A 1 136 ? -3.712 2.557 19.878 1.00 98.50 136 VAL A C 1
ATOM 1066 O O . VAL A 1 136 ? -3.238 3.143 18.906 1.00 98.50 136 VAL A O 1
ATOM 1069 N N . ASN A 1 137 ? -3.575 1.240 20.063 1.00 98.12 137 ASN A N 1
ATOM 1070 C CA . ASN A 1 137 ? -2.869 0.382 19.117 1.00 98.12 137 ASN A CA 1
ATOM 1071 C C . ASN A 1 137 ? -3.477 0.476 17.714 1.00 98.12 137 ASN A C 1
ATOM 1073 O O . ASN A 1 137 ? -2.746 0.755 16.768 1.00 98.12 137 ASN A O 1
ATOM 1077 N N . ASP A 1 138 ? -4.792 0.294 17.590 1.00 98.19 138 ASP A N 1
ATOM 1078 C CA . ASP A 1 138 ? -5.489 0.273 16.303 1.00 98.19 138 ASP A CA 1
ATOM 1079 C C . ASP A 1 138 ? -5.415 1.622 15.580 1.00 98.19 138 ASP A C 1
ATOM 1081 O O . ASP A 1 138 ? -5.196 1.670 14.369 1.00 98.19 138 ASP A O 1
ATOM 1085 N N . ARG A 1 139 ? -5.540 2.733 16.316 1.00 98.31 139 ARG A N 1
ATOM 1086 C CA . ARG A 1 139 ? -5.341 4.090 15.786 1.00 98.31 139 ARG A CA 1
ATOM 1087 C C . ARG A 1 139 ? -3.937 4.261 15.210 1.00 98.31 139 ARG A C 1
ATOM 1089 O O . ARG A 1 139 ? -3.778 4.814 14.119 1.00 98.31 139 ARG A O 1
ATOM 1096 N N . ASP A 1 140 ? -2.931 3.816 15.960 1.00 98.19 140 ASP A N 1
ATOM 1097 C CA . ASP A 1 140 ? -1.521 4.015 15.628 1.00 98.19 140 ASP A CA 1
ATOM 1098 C C . ASP A 1 140 ? -1.039 3.061 14.533 1.00 98.19 140 ASP A C 1
ATOM 1100 O O . ASP A 1 140 ? -0.073 3.371 13.838 1.00 98.19 140 ASP A O 1
ATOM 1104 N N . CYS A 1 141 ? -1.662 1.890 14.387 1.00 97.31 141 CYS A N 1
ATOM 1105 C CA . CYS A 1 141 ? -1.329 0.929 13.337 1.00 97.31 141 CYS A CA 1
ATOM 1106 C C . CYS A 1 141 ? -2.207 1.060 12.091 1.00 97.31 141 CYS A C 1
ATOM 1108 O O . CYS A 1 141 ? -1.898 0.441 11.074 1.00 97.31 141 CYS A O 1
ATOM 1110 N N . LEU A 1 142 ? -3.263 1.882 12.123 1.00 98.25 142 LEU A N 1
ATOM 1111 C CA . LEU A 1 142 ? -4.031 2.236 10.934 1.00 98.25 142 LEU A CA 1
ATOM 1112 C C . LEU A 1 142 ? -3.154 3.029 9.965 1.00 98.25 142 LEU A C 1
ATOM 1114 O O . LEU A 1 142 ? -2.715 4.145 10.264 1.00 98.25 142 LEU A O 1
ATOM 1118 N N . VAL A 1 143 ? -2.969 2.494 8.763 1.00 97.50 143 VAL A N 1
ATOM 1119 C CA . VAL A 1 143 ? -2.188 3.116 7.701 1.00 97.50 143 VAL A CA 1
ATOM 1120 C C . VAL A 1 143 ? -2.966 3.127 6.392 1.00 97.50 143 VAL A C 1
ATOM 1122 O O . VAL A 1 143 ? -3.689 2.193 6.044 1.00 97.50 143 VAL A O 1
ATOM 1125 N N . VAL A 1 144 ? -2.780 4.212 5.642 1.00 97.94 144 VAL A N 1
ATOM 1126 C CA . VAL A 1 144 ? -3.263 4.335 4.272 1.00 97.94 144 VAL A CA 1
ATOM 1127 C C . VAL A 1 144 ? -2.080 4.590 3.355 1.00 97.94 144 VAL A C 1
ATOM 1129 O O . VAL A 1 144 ? -1.473 5.658 3.419 1.00 97.94 144 VAL A O 1
ATOM 1132 N N . TRP A 1 145 ? -1.757 3.621 2.503 1.00 97.56 145 TRP A N 1
ATOM 1133 C CA . TRP A 1 145 ? -0.778 3.806 1.437 1.00 97.56 145 TRP A CA 1
ATOM 1134 C C . TRP A 1 145 ? -1.475 4.435 0.239 1.00 97.56 145 TRP A C 1
ATOM 1136 O O . TRP A 1 145 ? -2.334 3.809 -0.377 1.00 97.56 145 TRP A O 1
ATOM 1146 N N . CYS A 1 146 ? -1.127 5.680 -0.066 1.00 94.50 146 CYS A N 1
ATOM 1147 C CA . CYS A 1 146 ? -1.690 6.465 -1.164 1.00 94.50 146 CYS A CA 1
ATOM 1148 C C . CYS A 1 146 ? -0.573 7.294 -1.815 1.00 94.50 146 CYS A C 1
ATOM 1150 O O . CYS A 1 146 ? 0.546 7.335 -1.309 1.00 94.50 146 CYS A O 1
ATOM 1152 N N . GLU A 1 147 ? -0.842 7.997 -2.917 1.00 91.69 147 GLU A N 1
ATOM 1153 C CA . GLU A 1 147 ? 0.192 8.851 -3.526 1.00 91.69 147 GLU A CA 1
ATOM 1154 C C . GLU A 1 147 ? 0.669 9.981 -2.600 1.00 91.69 147 GLU A C 1
ATOM 1156 O O . GLU A 1 147 ? 1.842 10.337 -2.631 1.00 91.69 147 GLU A O 1
ATOM 1161 N N . ALA A 1 148 ? -0.206 10.495 -1.730 1.00 91.81 148 ALA A N 1
ATOM 1162 C CA . ALA A 1 148 ? 0.153 11.494 -0.721 1.00 91.81 148 ALA A CA 1
ATOM 1163 C C . ALA A 1 148 ? 0.865 10.903 0.514 1.00 91.81 148 ALA A C 1
ATOM 1165 O O . ALA A 1 148 ? 1.466 11.648 1.283 1.00 91.81 148 ALA A O 1
ATOM 1166 N N . ASN A 1 149 ? 0.801 9.584 0.710 1.00 94.75 149 ASN A N 1
ATOM 1167 C CA . ASN A 1 149 ? 1.456 8.863 1.801 1.00 94.75 149 ASN A CA 1
ATOM 1168 C C . ASN A 1 149 ? 2.026 7.534 1.271 1.00 94.75 149 ASN A C 1
ATOM 1170 O O . ASN A 1 149 ? 1.464 6.466 1.544 1.00 94.75 149 ASN A O 1
ATOM 1174 N N . PRO A 1 150 ? 3.068 7.583 0.421 1.00 94.25 150 PRO A N 1
ATOM 1175 C CA . PRO A 1 150 ? 3.628 6.384 -0.177 1.00 94.25 150 PRO A CA 1
ATOM 1176 C C . PRO A 1 150 ? 4.407 5.568 0.862 1.00 94.25 150 PRO A C 1
ATOM 1178 O O . PRO A 1 150 ? 4.949 6.125 1.814 1.00 94.25 150 PRO A O 1
ATOM 1181 N N . PRO A 1 151 ? 4.527 4.245 0.674 1.00 94.25 151 PRO A N 1
ATOM 1182 C CA . PRO A 1 151 ? 5.277 3.406 1.590 1.00 94.25 151 PRO A CA 1
ATOM 1183 C C . PRO A 1 151 ? 6.782 3.662 1.479 1.00 94.25 151 PRO A C 1
ATOM 1185 O O . PRO A 1 151 ? 7.332 3.710 0.369 1.00 94.25 151 PRO A O 1
ATOM 1188 N N . ASP A 1 152 ? 7.455 3.703 2.628 1.00 91.06 152 ASP A N 1
ATOM 1189 C CA . ASP A 1 152 ? 8.912 3.814 2.723 1.00 91.06 152 ASP A CA 1
ATOM 1190 C C . ASP A 1 152 ? 9.640 2.678 1.990 1.00 91.06 152 ASP A C 1
ATOM 1192 O O . ASP A 1 152 ? 9.073 1.627 1.660 1.00 91.06 152 ASP A O 1
ATOM 1196 N N . THR A 1 153 ? 10.926 2.882 1.696 1.00 87.50 153 THR A N 1
ATOM 1197 C CA . THR A 1 153 ? 11.756 1.872 1.034 1.00 87.50 153 THR A CA 1
ATOM 1198 C C . THR A 1 153 ? 13.174 1.816 1.584 1.00 87.50 153 THR A C 1
ATOM 1200 O O . THR A 1 153 ? 13.924 2.781 1.493 1.00 87.50 153 THR A O 1
ATOM 1203 N N . ASP A 1 154 ? 13.593 0.615 1.975 1.00 84.19 154 ASP A N 1
ATOM 1204 C CA . ASP A 1 154 ? 14.985 0.336 2.356 1.00 84.19 154 ASP A CA 1
ATOM 1205 C C . ASP A 1 154 ? 15.857 -0.050 1.147 1.00 84.19 154 ASP A C 1
ATOM 1207 O O . ASP A 1 154 ? 17.079 -0.148 1.224 1.00 84.19 154 ASP A O 1
ATOM 1211 N N . CYS A 1 155 ? 15.240 -0.269 -0.020 1.00 84.50 155 CYS A N 1
ATOM 1212 C CA . CYS A 1 155 ? 15.962 -0.599 -1.245 1.00 84.50 155 CYS A CA 1
ATOM 1213 C C . CYS A 1 155 ? 16.697 0.630 -1.800 1.00 84.50 155 CYS A C 1
ATOM 1215 O O . CYS A 1 155 ? 16.059 1.556 -2.304 1.00 84.50 155 CYS A O 1
ATOM 1217 N N . THR A 1 156 ? 18.033 0.591 -1.807 1.00 85.44 156 THR A N 1
ATOM 1218 C CA . THR A 1 156 ? 18.906 1.677 -2.292 1.00 85.44 156 THR A CA 1
ATOM 1219 C C . THR A 1 156 ? 18.560 2.140 -3.708 1.00 85.44 156 THR A C 1
ATOM 1221 O O . THR A 1 156 ? 18.423 3.337 -3.951 1.00 85.44 156 THR A O 1
ATOM 1224 N N . PHE A 1 157 ? 18.363 1.205 -4.643 1.00 80.50 157 PHE A N 1
ATOM 1225 C CA . PHE A 1 157 ? 18.027 1.538 -6.031 1.00 80.50 157 PHE A CA 1
ATOM 1226 C C . PHE A 1 157 ? 16.647 2.177 -6.159 1.00 80.50 157 PHE A C 1
ATOM 1228 O O . PHE A 1 157 ? 16.477 3.112 -6.937 1.00 80.50 157 PHE A O 1
ATOM 1235 N N . ARG A 1 158 ? 15.668 1.728 -5.363 1.00 84.81 158 ARG A N 1
ATOM 1236 C CA . ARG A 1 158 ? 14.355 2.376 -5.332 1.00 84.81 158 ARG A CA 1
ATOM 1237 C C . ARG A 1 158 ? 14.449 3.766 -4.716 1.00 84.81 158 ARG A C 1
ATOM 1239 O O . ARG A 1 158 ? 13.887 4.694 -5.274 1.00 84.81 158 ARG A O 1
ATOM 1246 N N . GLY A 1 159 ? 15.205 3.931 -3.631 1.00 86.94 159 GLY A N 1
ATOM 1247 C CA . GLY A 1 159 ? 15.467 5.242 -3.034 1.00 86.94 159 GLY A CA 1
ATOM 1248 C C . GLY A 1 159 ? 16.103 6.215 -4.031 1.00 86.94 159 GLY A C 1
ATOM 1249 O O . GLY A 1 159 ? 15.697 7.369 -4.113 1.00 86.94 159 GLY A O 1
ATOM 1250 N N . MET A 1 160 ? 17.045 5.744 -4.853 1.00 84.81 160 MET A N 1
ATOM 1251 C CA . MET A 1 160 ? 17.600 6.528 -5.961 1.00 84.81 160 MET A CA 1
ATOM 1252 C C . MET A 1 160 ? 16.535 6.851 -7.019 1.00 84.81 160 MET A C 1
ATOM 1254 O O . MET A 1 160 ? 16.415 8.002 -7.427 1.00 84.81 160 MET A O 1
ATOM 1258 N N . GLY A 1 161 ? 15.726 5.866 -7.414 1.00 81.88 161 GLY A N 1
ATOM 1259 C CA . GLY A 1 161 ? 14.616 6.060 -8.346 1.00 81.88 161 GLY A CA 1
ATOM 1260 C C . GLY A 1 161 ? 13.605 7.100 -7.859 1.00 81.88 161 GLY A C 1
ATOM 1261 O O . GLY A 1 161 ? 13.192 7.947 -8.638 1.00 81.88 161 GLY A O 1
ATOM 1262 N N . ILE A 1 162 ? 13.259 7.103 -6.571 1.00 87.00 162 ILE A N 1
ATOM 1263 C CA . ILE A 1 162 ? 12.362 8.101 -5.969 1.00 87.00 162 ILE A CA 1
ATOM 1264 C C . ILE A 1 162 ? 13.009 9.487 -5.970 1.00 87.00 162 ILE A C 1
ATOM 1266 O O . ILE A 1 162 ? 12.351 10.469 -6.296 1.00 87.00 162 ILE A O 1
ATOM 1270 N N . LYS A 1 163 ? 14.310 9.589 -5.674 1.00 88.00 163 LYS A N 1
ATOM 1271 C CA . LYS A 1 163 ? 15.027 10.874 -5.727 1.00 88.00 163 LYS A CA 1
ATOM 1272 C C . LYS A 1 163 ? 15.071 11.478 -7.134 1.00 88.00 163 LYS A C 1
ATOM 1274 O O . LYS A 1 163 ? 15.054 12.696 -7.255 1.00 88.00 163 LYS A O 1
ATOM 1279 N N . ILE A 1 164 ? 15.148 10.646 -8.175 1.00 83.31 164 ILE A N 1
ATOM 1280 C CA . ILE A 1 164 ? 15.253 11.102 -9.571 1.00 83.31 164 ILE A CA 1
ATOM 1281 C C . ILE A 1 164 ? 13.868 11.319 -10.200 1.00 83.31 164 ILE A C 1
ATOM 1283 O O . ILE A 1 164 ? 13.661 12.303 -10.902 1.00 83.31 164 ILE A O 1
ATOM 1287 N N . PHE A 1 165 ? 12.924 10.408 -9.955 1.00 82.44 165 PHE A N 1
ATOM 1288 C CA . PHE A 1 165 ? 11.636 10.335 -10.656 1.00 82.44 165 PHE A CA 1
ATOM 1289 C C . PHE A 1 165 ? 10.417 10.600 -9.755 1.00 82.44 165 PHE A C 1
ATOM 1291 O O . PHE A 1 165 ? 9.277 10.472 -10.206 1.00 82.44 165 PHE A O 1
ATOM 1298 N N . GLY A 1 166 ? 10.620 10.930 -8.478 1.00 86.94 166 GLY A N 1
ATOM 1299 C CA . GLY A 1 166 ? 9.542 11.155 -7.514 1.00 86.94 166 GLY A CA 1
ATOM 1300 C C . GLY A 1 166 ? 8.650 9.923 -7.341 1.00 86.94 166 GLY A C 1
ATOM 1301 O O . GLY A 1 166 ? 9.131 8.796 -7.203 1.00 86.94 166 GLY A O 1
ATOM 1302 N N . MET A 1 167 ? 7.333 10.133 -7.397 1.00 84.50 167 MET A N 1
ATOM 1303 C CA . MET A 1 167 ? 6.321 9.083 -7.222 1.00 84.50 167 MET A CA 1
ATOM 1304 C C . MET A 1 167 ? 6.447 7.924 -8.211 1.00 84.50 167 MET A C 1
ATOM 1306 O O . MET A 1 167 ? 6.239 6.769 -7.833 1.00 84.50 167 MET A O 1
ATOM 1310 N N . ALA A 1 168 ? 6.858 8.198 -9.453 1.00 82.19 168 ALA A N 1
ATOM 1311 C CA . ALA A 1 168 ? 7.087 7.147 -10.440 1.00 82.19 168 ALA A CA 1
ATOM 1312 C C . ALA A 1 168 ? 8.158 6.150 -9.960 1.00 82.19 168 ALA A C 1
ATOM 1314 O O . ALA A 1 168 ? 8.039 4.952 -10.209 1.00 82.19 168 ALA A O 1
ATOM 1315 N N . GLY A 1 169 ? 9.140 6.613 -9.176 1.00 82.88 169 GLY A N 1
ATOM 1316 C CA . GLY A 1 169 ? 10.196 5.790 -8.588 1.00 82.88 169 GLY A CA 1
ATOM 1317 C C . GLY A 1 169 ? 9.694 4.669 -7.673 1.00 82.88 169 GLY A C 1
ATOM 1318 O O . GLY A 1 169 ? 10.327 3.615 -7.607 1.00 82.88 169 GLY A O 1
ATOM 1319 N N . HIS A 1 170 ? 8.535 4.833 -7.022 1.00 84.25 170 HIS A N 1
ATOM 1320 C CA . HIS A 1 170 ? 7.927 3.765 -6.216 1.00 84.25 170 HIS A CA 1
ATOM 1321 C C . HIS A 1 170 ? 7.413 2.601 -7.073 1.00 84.25 170 HIS A C 1
ATOM 1323 O O . HIS A 1 170 ? 7.416 1.459 -6.606 1.00 84.25 170 HIS A O 1
ATOM 1329 N N . LYS A 1 171 ? 7.007 2.886 -8.317 1.00 83.94 171 LYS A N 1
ATOM 1330 C CA . LYS A 1 171 ? 6.377 1.938 -9.249 1.00 83.94 171 LYS A CA 1
ATOM 1331 C C . LYS A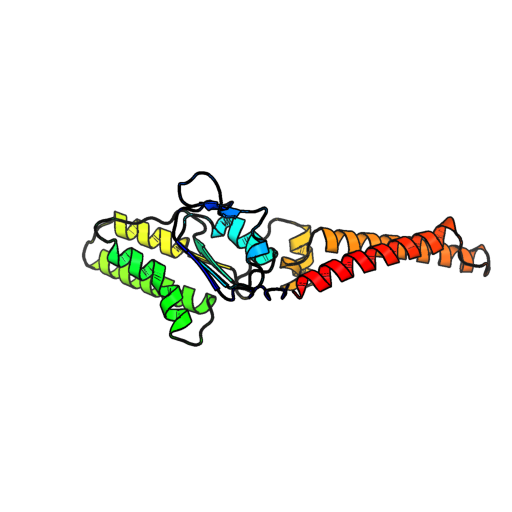 1 171 ? 7.361 1.366 -10.284 1.00 83.94 171 LYS A C 1
ATOM 1333 O O . LYS A 1 171 ? 6.989 0.482 -11.051 1.00 83.94 171 LYS A O 1
ATOM 1338 N N . ILE A 1 172 ? 8.625 1.812 -10.299 1.00 82.44 172 ILE A N 1
ATOM 1339 C CA . ILE A 1 172 ? 9.658 1.250 -11.185 1.00 82.44 172 ILE A CA 1
ATOM 1340 C C . ILE A 1 172 ? 9.903 -0.224 -10.836 1.00 82.44 172 ILE A C 1
ATOM 1342 O O . ILE A 1 172 ? 10.326 -0.571 -9.726 1.00 82.44 172 ILE A O 1
ATOM 1346 N N . THR A 1 173 ? 9.675 -1.100 -11.814 1.00 82.19 173 THR A N 1
ATOM 1347 C CA . THR A 1 173 ? 9.933 -2.534 -11.685 1.00 82.19 173 THR A CA 1
ATOM 1348 C C . THR A 1 173 ? 11.424 -2.837 -11.843 1.00 82.19 173 THR A C 1
ATOM 1350 O O . THR A 1 173 ? 12.182 -2.101 -12.481 1.00 82.19 173 THR A O 1
ATOM 1353 N N . ARG A 1 174 ? 11.869 -3.973 -11.288 1.00 82.44 174 ARG A N 1
ATOM 1354 C CA . ARG A 1 174 ? 13.246 -4.460 -11.494 1.00 82.44 174 ARG A CA 1
ATOM 1355 C C . ARG A 1 174 ? 13.545 -4.681 -12.976 1.00 82.44 174 ARG A C 1
ATOM 1357 O O . ARG A 1 174 ? 14.665 -4.436 -13.409 1.00 82.44 174 ARG A O 1
ATOM 1364 N N . LEU A 1 175 ? 12.543 -5.120 -13.738 1.00 85.62 175 LEU A N 1
ATOM 1365 C CA . LEU A 1 175 ? 12.682 -5.376 -15.163 1.00 85.62 175 LEU A CA 1
ATOM 1366 C C . LEU A 1 175 ? 12.860 -4.074 -15.951 1.00 85.62 175 LEU A C 1
ATOM 1368 O O . LEU A 1 175 ? 13.737 -4.013 -16.806 1.00 85.62 175 LEU A O 1
ATOM 1372 N N . PHE A 1 176 ? 12.120 -3.015 -15.613 1.00 86.38 176 PHE A N 1
ATOM 1373 C CA . PHE A 1 176 ? 12.321 -1.693 -16.211 1.00 86.38 176 PHE A CA 1
ATOM 1374 C C . PHE A 1 176 ? 13.710 -1.116 -15.893 1.00 86.38 176 PHE A C 1
ATOM 1376 O O . PHE A 1 176 ? 14.377 -0.571 -16.775 1.00 86.38 176 PHE A O 1
ATOM 1383 N N . ALA A 1 177 ? 14.178 -1.273 -14.650 1.00 84.56 177 ALA A N 1
ATOM 1384 C CA . ALA A 1 177 ? 15.518 -0.840 -14.256 1.00 84.56 177 ALA A CA 1
ATOM 1385 C C . ALA A 1 177 ? 16.613 -1.615 -15.011 1.00 84.56 177 ALA A C 1
ATOM 1387 O O . ALA A 1 177 ? 17.554 -1.011 -15.526 1.00 84.56 177 ALA A O 1
ATOM 1388 N N . LEU A 1 178 ? 16.464 -2.939 -15.134 1.00 89.00 178 LEU A N 1
ATOM 1389 C CA . LEU A 1 178 ? 17.371 -3.786 -15.910 1.00 89.00 178 LEU A CA 1
ATOM 1390 C C . LEU A 1 178 ? 17.368 -3.396 -17.392 1.00 89.00 178 LEU A C 1
ATOM 1392 O O . LEU A 1 178 ? 18.433 -3.260 -17.986 1.00 89.00 178 LEU A O 1
ATOM 1396 N N . ALA A 1 179 ? 16.190 -3.162 -17.970 1.00 91.69 179 ALA A N 1
ATOM 1397 C CA . ALA A 1 179 ? 16.046 -2.715 -19.349 1.00 91.69 179 ALA A CA 1
ATOM 1398 C C . ALA A 1 179 ? 16.745 -1.369 -19.578 1.00 91.69 179 ALA A C 1
ATOM 1400 O O . ALA A 1 179 ? 17.519 -1.232 -20.519 1.00 91.69 179 ALA A O 1
ATOM 1401 N N . SER A 1 180 ? 16.562 -0.405 -18.673 1.00 88.00 180 SER A N 1
ATOM 1402 C CA . SER A 1 180 ? 17.267 0.883 -18.719 1.00 88.00 180 SER A CA 1
ATOM 1403 C C . SER A 1 180 ? 18.790 0.706 -18.669 1.00 88.00 180 SER A C 1
ATOM 1405 O O . SER A 1 180 ? 19.507 1.294 -19.477 1.00 88.00 180 SER A O 1
ATOM 1407 N N . ALA A 1 181 ? 19.294 -0.148 -17.770 1.00 90.38 181 ALA A N 1
ATOM 1408 C CA . ALA A 1 181 ? 20.724 -0.436 -17.661 1.00 90.38 181 ALA A CA 1
ATOM 1409 C C . ALA A 1 181 ? 21.281 -1.104 -18.931 1.00 90.38 181 ALA A C 1
ATOM 1411 O O . ALA A 1 181 ? 22.321 -0.689 -19.439 1.00 90.38 181 ALA A O 1
ATOM 1412 N N . MET A 1 182 ? 20.568 -2.090 -19.485 1.00 94.56 182 MET A N 1
ATOM 1413 C CA . MET A 1 182 ? 20.919 -2.713 -20.765 1.00 94.56 182 MET A CA 1
ATOM 1414 C C . MET A 1 182 ? 20.950 -1.684 -21.898 1.00 94.56 182 MET A C 1
ATOM 1416 O O . MET A 1 182 ? 21.886 -1.687 -22.692 1.00 94.56 182 MET A O 1
ATOM 1420 N N . GLY A 1 183 ? 19.976 -0.771 -21.949 1.00 94.62 183 GLY A N 1
ATOM 1421 C CA . GLY A 1 183 ? 19.928 0.300 -22.943 1.00 94.62 183 GLY A CA 1
ATOM 1422 C C . GLY A 1 183 ? 21.152 1.215 -22.882 1.00 94.62 183 GLY A C 1
ATOM 1423 O O . GLY A 1 183 ? 21.742 1.509 -23.919 1.00 94.62 183 GLY A O 1
ATOM 1424 N N . LEU A 1 184 ? 21.584 1.598 -21.675 1.00 94.31 184 LEU A N 1
ATOM 1425 C CA . LEU A 1 184 ? 22.799 2.396 -21.469 1.00 94.31 184 LEU A CA 1
ATOM 1426 C C . LEU A 1 184 ? 24.070 1.649 -21.895 1.00 94.31 184 LEU A C 1
ATOM 1428 O O . LEU A 1 184 ? 24.946 2.249 -22.515 1.00 94.31 184 LEU A O 1
ATOM 1432 N N . ILE A 1 185 ? 24.164 0.345 -21.610 1.00 95.12 185 ILE A N 1
ATOM 1433 C CA . ILE A 1 185 ? 25.287 -0.492 -22.062 1.00 95.12 185 ILE A CA 1
ATOM 1434 C C . ILE A 1 185 ? 25.311 -0.568 -23.591 1.00 95.12 185 ILE A C 1
ATOM 1436 O O . ILE A 1 185 ? 26.353 -0.324 -24.193 1.00 95.12 185 ILE A O 1
ATOM 1440 N N . GLY A 1 186 ? 24.171 -0.857 -24.224 1.00 95.12 186 GLY A N 1
ATOM 1441 C CA . GLY A 1 186 ? 24.065 -0.916 -25.682 1.00 95.12 186 GLY A CA 1
ATOM 1442 C C . GLY A 1 186 ? 24.447 0.410 -26.344 1.00 95.12 186 GLY A C 1
ATOM 1443 O O . GLY A 1 186 ? 25.207 0.417 -27.312 1.00 95.12 186 GLY A O 1
ATOM 1444 N N . TYR A 1 187 ? 24.008 1.531 -25.762 1.00 94.81 187 TYR A N 1
ATOM 1445 C CA . TYR A 1 187 ? 24.406 2.869 -26.198 1.00 94.81 187 TYR A CA 1
ATOM 1446 C C . TYR A 1 187 ? 25.916 3.088 -26.069 1.00 94.81 187 TYR A C 1
ATOM 1448 O O . TYR A 1 187 ? 26.545 3.567 -27.008 1.00 94.81 187 TYR A O 1
ATOM 1456 N N . GLY A 1 188 ? 26.515 2.694 -24.941 1.00 95.19 188 GLY A N 1
ATOM 1457 C CA . GLY A 1 188 ? 27.959 2.783 -24.726 1.00 95.19 188 GLY A CA 1
ATOM 1458 C C . GLY A 1 188 ? 28.765 1.979 -25.749 1.00 95.19 188 GLY A C 1
ATOM 1459 O O . GLY A 1 188 ? 29.732 2.500 -26.296 1.00 95.19 188 GLY A O 1
ATOM 1460 N N . VAL A 1 189 ? 28.341 0.750 -26.060 1.00 94.69 189 VAL A N 1
ATOM 1461 C CA . VAL A 1 189 ? 28.986 -0.103 -27.075 1.00 94.69 189 VAL A CA 1
ATOM 1462 C C . VAL A 1 189 ? 28.881 0.522 -28.468 1.00 94.69 189 VAL A C 1
ATOM 1464 O O . VAL A 1 189 ? 29.888 0.624 -29.168 1.00 94.69 189 VAL A O 1
ATOM 1467 N N . ALA A 1 190 ? 27.689 0.984 -28.860 1.00 93.31 190 ALA A N 1
ATOM 1468 C CA . ALA A 1 190 ? 27.480 1.608 -30.165 1.00 93.31 190 ALA A CA 1
ATOM 1469 C C . ALA A 1 190 ? 28.270 2.916 -30.316 1.00 93.31 190 ALA A C 1
ATOM 1471 O O . ALA A 1 190 ? 28.886 3.152 -31.355 1.00 93.31 190 ALA A O 1
ATOM 1472 N N . LEU A 1 191 ? 28.295 3.744 -29.268 1.00 92.88 191 LEU A N 1
ATOM 1473 C CA . LEU A 1 191 ? 29.052 4.991 -29.251 1.00 92.88 191 LEU A CA 1
ATOM 1474 C C . LEU A 1 191 ? 30.561 4.734 -29.302 1.00 92.88 191 LEU A C 1
ATOM 1476 O O . LEU A 1 191 ? 31.258 5.406 -30.055 1.00 92.88 191 LEU A O 1
ATOM 1480 N N . HIS A 1 192 ? 31.058 3.758 -28.540 1.00 92.25 192 HIS A N 1
ATOM 1481 C CA . HIS A 1 192 ? 32.469 3.381 -28.551 1.00 92.25 192 HIS A CA 1
ATOM 1482 C C . HIS A 1 192 ? 32.917 2.912 -29.942 1.00 92.25 192 HIS A C 1
ATOM 1484 O O . HIS A 1 192 ? 33.937 3.383 -30.444 1.00 92.25 192 HIS A O 1
ATOM 1490 N N . ASP A 1 193 ? 32.145 2.029 -30.588 1.00 91.88 193 ASP A N 1
ATOM 1491 C CA . ASP A 1 193 ? 32.434 1.575 -31.954 1.00 91.88 193 ASP A CA 1
ATOM 1492 C C . ASP A 1 193 ? 32.419 2.743 -32.947 1.00 91.88 193 ASP A C 1
ATOM 1494 O O . ASP A 1 193 ? 33.368 2.925 -33.707 1.00 91.88 193 ASP A O 1
ATOM 1498 N N . PHE A 1 194 ? 31.399 3.602 -32.882 1.00 88.56 194 PHE A N 1
ATOM 1499 C CA . PHE A 1 194 ? 31.326 4.800 -33.716 1.00 88.56 194 PHE A CA 1
ATOM 1500 C C . PHE A 1 194 ? 32.550 5.711 -33.533 1.00 88.56 194 PHE A C 1
ATOM 1502 O O . PHE A 1 194 ? 33.161 6.134 -34.516 1.00 88.56 194 PHE A O 1
ATOM 1509 N N . SER A 1 195 ? 32.949 5.989 -32.290 1.00 89.06 195 SER A N 1
ATOM 1510 C CA . SER A 1 195 ? 34.134 6.798 -31.991 1.00 89.06 195 SER A CA 1
ATOM 1511 C C . SER A 1 195 ? 35.404 6.185 -32.578 1.00 89.06 195 SER A C 1
ATOM 1513 O O . SER A 1 195 ? 36.149 6.891 -33.257 1.00 89.06 195 SER A O 1
ATOM 1515 N N . HIS A 1 196 ? 35.618 4.880 -32.395 1.00 88.44 196 HIS A N 1
ATOM 1516 C CA . HIS A 1 196 ? 36.760 4.164 -32.967 1.00 88.44 196 HIS A CA 1
ATOM 1517 C C . HIS A 1 196 ? 36.785 4.278 -34.502 1.00 88.44 196 HIS A C 1
ATOM 1519 O O . HIS A 1 196 ? 37.823 4.541 -35.110 1.00 88.44 196 HIS A O 1
ATOM 1525 N N . GLN A 1 197 ? 35.631 4.183 -35.160 1.00 86.69 197 GLN A N 1
ATOM 1526 C CA . GLN A 1 197 ? 35.565 4.288 -36.618 1.00 86.69 197 GLN A CA 1
ATOM 1527 C C . GLN A 1 197 ? 35.841 5.676 -37.169 1.00 86.69 197 GLN A C 1
ATOM 1529 O O . GLN A 1 197 ? 36.514 5.822 -38.194 1.00 86.69 197 GLN A O 1
ATOM 1534 N N . VAL A 1 198 ? 35.311 6.701 -36.508 1.00 86.62 198 VAL A N 1
ATOM 1535 C CA . VAL A 1 198 ? 35.513 8.079 -36.947 1.00 86.62 198 VAL A CA 1
ATOM 1536 C C . VAL A 1 198 ? 36.956 8.507 -36.676 1.00 86.62 198 VAL A C 1
ATOM 1538 O O . VAL A 1 198 ? 37.551 9.187 -37.510 1.00 86.62 198 VAL A O 1
ATOM 1541 N N . TRP A 1 199 ? 37.527 8.115 -35.534 1.00 87.81 199 TRP A N 1
ATOM 1542 C CA . TRP A 1 199 ? 38.788 8.686 -35.052 1.00 87.81 199 TRP A CA 1
ATOM 1543 C C . TRP A 1 199 ? 40.003 7.847 -35.447 1.00 87.81 199 TRP A C 1
ATOM 1545 O O . TRP A 1 199 ? 41.039 8.415 -35.789 1.00 87.81 199 TRP A O 1
ATOM 1555 N N . GLU A 1 200 ? 39.882 6.520 -35.470 1.00 85.75 200 GLU A N 1
ATOM 1556 C CA . GLU A 1 200 ? 41.001 5.621 -35.779 1.00 85.75 200 GLU A CA 1
ATOM 1557 C C . GLU A 1 200 ? 40.943 5.117 -37.223 1.00 85.75 200 GLU A C 1
ATOM 1559 O O . GLU A 1 200 ? 41.954 5.125 -37.928 1.00 85.75 200 GLU A O 1
ATOM 1564 N N . LEU A 1 201 ? 39.751 4.750 -37.705 1.00 82.38 201 LEU A N 1
ATOM 1565 C CA . LEU A 1 201 ? 39.572 4.143 -39.032 1.00 82.38 201 LEU A CA 1
ATOM 1566 C C . LEU A 1 201 ? 39.186 5.140 -40.139 1.00 82.38 201 LEU A C 1
ATOM 1568 O O . LEU A 1 201 ? 39.037 4.746 -41.295 1.00 82.38 201 LEU A O 1
ATOM 1572 N N . LYS A 1 202 ? 39.076 6.436 -39.813 1.00 83.44 202 LYS A N 1
ATOM 1573 C CA . LYS A 1 202 ? 38.819 7.545 -40.755 1.00 83.44 202 LYS A CA 1
ATOM 1574 C C . LYS A 1 202 ? 37.581 7.346 -41.648 1.00 83.44 202 LYS A C 1
ATOM 1576 O O . LYS A 1 202 ? 37.596 7.737 -42.815 1.00 83.44 202 LYS A O 1
ATOM 1581 N N . GLY A 1 203 ? 36.499 6.791 -41.098 1.00 70.25 203 GLY A N 1
ATOM 1582 C CA . GLY A 1 203 ? 35.186 6.774 -41.761 1.00 70.25 203 GLY A CA 1
ATOM 1583 C C . GLY A 1 203 ? 34.791 5.462 -42.446 1.00 70.25 203 GLY A C 1
ATOM 1584 O O . GLY A 1 203 ? 34.086 5.486 -43.454 1.00 70.25 203 GLY A O 1
ATOM 1585 N N . THR A 1 204 ? 35.215 4.316 -41.912 1.00 75.62 204 THR A N 1
ATOM 1586 C CA . THR A 1 204 ? 34.655 3.009 -42.299 1.00 75.62 204 THR A CA 1
ATOM 1587 C C . THR A 1 204 ? 33.216 2.825 -41.777 1.00 75.62 204 THR A C 1
ATOM 1589 O O . THR A 1 204 ? 32.841 3.506 -40.827 1.00 75.62 204 THR A O 1
ATOM 1592 N N . PRO A 1 205 ? 32.401 1.917 -42.354 1.00 77.12 205 PRO A N 1
ATOM 1593 C CA . PRO A 1 205 ? 31.052 1.606 -41.860 1.00 77.12 205 PRO A CA 1
ATOM 1594 C C . PRO A 1 205 ? 31.042 0.930 -40.479 1.00 77.12 205 PRO A C 1
ATOM 1596 O O . PRO A 1 205 ? 31.960 0.165 -40.180 1.00 77.12 205 PRO A O 1
ATOM 1599 N N . ILE A 1 206 ? 29.962 1.137 -39.705 1.00 78.00 206 ILE A N 1
ATOM 1600 C CA . ILE A 1 206 ? 29.723 0.578 -38.353 1.00 78.00 206 ILE A CA 1
ATOM 1601 C C . ILE A 1 206 ? 30.004 -0.929 -38.304 1.00 78.00 206 ILE A C 1
ATOM 1603 O O . ILE A 1 206 ? 29.590 -1.668 -39.200 1.00 78.00 206 ILE A O 1
ATOM 1607 N N . SER A 1 207 ? 30.733 -1.385 -37.278 1.00 81.88 207 SER A N 1
ATOM 1608 C CA . SER A 1 207 ? 31.225 -2.757 -37.222 1.00 81.88 207 SER A CA 1
ATOM 1609 C C . SER A 1 207 ? 30.100 -3.693 -36.802 1.00 81.88 207 SER A C 1
ATOM 1611 O O . SER A 1 207 ? 29.236 -3.348 -35.989 1.00 81.88 207 SER A O 1
ATOM 1613 N N . LEU A 1 208 ? 30.105 -4.899 -37.375 1.00 78.56 208 LEU A N 1
ATOM 1614 C CA . LEU A 1 208 ? 29.122 -5.931 -37.049 1.00 78.56 208 LEU A CA 1
ATOM 1615 C C . LEU A 1 208 ? 29.187 -6.322 -35.564 1.00 78.56 208 LEU A C 1
ATOM 1617 O O . LEU A 1 208 ? 28.158 -6.558 -34.940 1.00 78.56 208 LEU A O 1
ATOM 1621 N N . GLU A 1 209 ? 30.397 -6.367 -35.010 1.00 78.12 209 GLU A N 1
ATOM 1622 C CA . GLU A 1 209 ? 30.683 -6.861 -33.660 1.00 78.12 209 GLU A CA 1
ATOM 1623 C C . GLU A 1 209 ? 30.447 -5.796 -32.581 1.00 78.12 209 GLU A C 1
ATOM 1625 O O . GLU A 1 209 ? 30.017 -6.126 -31.478 1.00 78.12 209 GLU A O 1
ATOM 1630 N N . GLY A 1 210 ? 30.693 -4.523 -32.899 1.00 82.88 210 GLY A N 1
ATOM 1631 C CA . GLY A 1 210 ? 30.488 -3.398 -31.994 1.00 82.88 210 GLY A CA 1
ATOM 1632 C C . GLY A 1 210 ? 29.117 -2.767 -32.187 1.00 82.88 210 GLY A C 1
ATOM 1633 O O . GLY A 1 210 ? 28.183 -3.023 -31.423 1.00 82.88 210 GLY A O 1
ATOM 1634 N N . GLY A 1 211 ? 28.973 -1.923 -33.209 1.00 86.38 211 GLY A N 1
ATOM 1635 C CA . GLY A 1 211 ? 27.803 -1.061 -33.313 1.00 86.38 211 GLY A CA 1
ATOM 1636 C C . GLY A 1 211 ? 26.489 -1.806 -33.520 1.00 86.38 211 GLY A C 1
ATOM 1637 O O . GLY A 1 211 ? 25.516 -1.486 -32.839 1.00 86.38 211 GLY A O 1
ATOM 1638 N N . TYR A 1 212 ? 26.439 -2.844 -34.363 1.00 89.62 212 TYR A N 1
ATOM 1639 C CA . TYR A 1 212 ? 25.198 -3.617 -34.541 1.00 89.62 212 TYR A CA 1
ATOM 1640 C C . TYR A 1 212 ? 24.792 -4.392 -33.280 1.00 89.62 212 TYR A C 1
ATOM 1642 O O . TYR A 1 212 ? 23.603 -4.442 -32.959 1.00 89.62 212 TYR A O 1
ATOM 1650 N N . VAL A 1 213 ? 25.751 -4.939 -32.525 1.00 92.50 213 VAL A N 1
ATOM 1651 C CA . VAL A 1 213 ? 25.477 -5.570 -31.222 1.00 92.50 213 VAL A CA 1
ATOM 1652 C C . VAL A 1 213 ? 24.962 -4.533 -30.223 1.00 92.50 213 VAL A C 1
ATOM 1654 O O . VAL A 1 213 ? 23.955 -4.775 -29.557 1.00 92.50 213 VAL A O 1
ATOM 1657 N N . GLY A 1 214 ? 25.587 -3.353 -30.162 1.00 92.44 214 GLY A N 1
ATOM 1658 C CA . GLY A 1 214 ? 25.126 -2.237 -29.335 1.00 92.44 214 GLY A CA 1
ATOM 1659 C C . GLY A 1 214 ? 23.687 -1.822 -29.660 1.00 92.44 214 GLY A C 1
ATOM 1660 O O . GLY A 1 214 ? 22.845 -1.743 -28.761 1.00 92.44 214 GLY A O 1
ATOM 1661 N N . PHE A 1 215 ? 23.364 -1.656 -30.948 1.00 93.19 215 PHE A N 1
ATOM 1662 C CA . PHE A 1 215 ? 22.007 -1.340 -31.400 1.00 93.19 215 PHE A CA 1
ATOM 1663 C C . PHE A 1 215 ? 20.999 -2.450 -31.092 1.00 93.19 215 PHE A C 1
ATOM 1665 O O . PHE A 1 215 ? 19.877 -2.146 -30.688 1.00 93.19 215 PHE A O 1
ATOM 1672 N N . LEU A 1 216 ? 21.376 -3.725 -31.225 1.00 94.44 216 LEU A N 1
ATOM 1673 C CA . LEU A 1 216 ? 20.504 -4.846 -30.872 1.00 94.44 216 LEU A CA 1
ATOM 1674 C C . LEU A 1 216 ? 20.182 -4.855 -29.371 1.00 94.44 216 LEU A C 1
ATOM 1676 O O . LEU A 1 216 ? 19.020 -5.010 -28.994 1.00 94.44 216 LEU A O 1
ATOM 1680 N N . ILE A 1 217 ? 21.186 -4.637 -28.515 1.00 94.44 217 ILE A N 1
ATOM 1681 C CA . ILE A 1 217 ? 20.991 -4.524 -27.062 1.00 94.44 217 ILE A CA 1
ATOM 1682 C C . ILE A 1 217 ? 20.052 -3.353 -26.748 1.00 94.44 217 ILE A C 1
ATOM 1684 O O . ILE A 1 217 ? 19.103 -3.524 -25.981 1.00 94.44 217 ILE A O 1
ATOM 1688 N N . MET A 1 218 ? 20.269 -2.185 -27.366 1.00 95.19 218 MET A N 1
ATOM 1689 C CA . MET A 1 218 ? 19.381 -1.028 -27.209 1.00 95.19 218 MET A CA 1
ATOM 1690 C C . MET A 1 218 ? 17.952 -1.336 -27.654 1.00 95.19 218 MET A C 1
ATOM 1692 O O . MET A 1 218 ? 17.003 -0.950 -26.974 1.00 95.19 218 MET A O 1
ATOM 1696 N N . PHE A 1 219 ? 17.776 -2.020 -28.783 1.00 94.62 219 PHE A N 1
ATOM 1697 C CA . PHE A 1 219 ? 16.460 -2.371 -29.304 1.00 94.62 219 PHE A CA 1
ATOM 1698 C C . PHE A 1 219 ? 15.703 -3.285 -28.333 1.00 94.62 219 PHE A C 1
ATOM 1700 O O . PHE A 1 219 ? 14.576 -2.974 -27.947 1.00 94.62 219 PHE A O 1
ATOM 1707 N N . LEU A 1 220 ? 16.347 -4.356 -27.859 1.00 94.62 220 LEU A N 1
ATOM 1708 C CA . LEU A 1 220 ? 15.764 -5.271 -26.872 1.00 94.62 220 LEU A CA 1
ATOM 1709 C C . LEU A 1 220 ? 15.438 -4.557 -25.554 1.00 94.62 220 LEU A C 1
ATOM 1711 O O . LEU A 1 220 ? 14.351 -4.737 -25.007 1.00 94.62 220 LEU A O 1
ATOM 1715 N N . ALA A 1 221 ? 16.342 -3.703 -25.073 1.00 94.06 221 ALA A N 1
ATOM 1716 C CA . ALA A 1 221 ? 16.119 -2.877 -23.892 1.00 94.06 221 ALA A CA 1
ATOM 1717 C C . ALA A 1 221 ? 14.878 -1.982 -24.038 1.00 94.06 221 ALA A C 1
ATOM 1719 O O . ALA A 1 221 ? 14.025 -1.967 -23.152 1.00 94.06 221 ALA A O 1
ATOM 1720 N N . ASN A 1 222 ? 14.732 -1.289 -25.171 1.00 90.81 222 ASN A N 1
ATOM 1721 C CA . ASN A 1 222 ? 13.568 -0.444 -25.438 1.00 90.81 222 ASN A CA 1
ATOM 1722 C C . ASN A 1 222 ? 12.274 -1.258 -25.533 1.00 90.81 222 ASN A C 1
ATOM 1724 O O . ASN A 1 222 ? 11.257 -0.829 -24.995 1.00 90.81 222 ASN A O 1
ATOM 1728 N N . MET A 1 223 ? 12.297 -2.446 -26.148 1.00 93.44 223 MET A N 1
ATOM 1729 C CA . MET A 1 223 ? 11.125 -3.329 -26.178 1.00 93.44 223 MET A CA 1
ATOM 1730 C C . MET A 1 223 ? 10.681 -3.740 -24.772 1.00 93.44 223 MET A C 1
ATOM 1732 O O . MET A 1 223 ? 9.492 -3.679 -24.460 1.00 93.44 223 MET A O 1
ATOM 1736 N N . ILE A 1 224 ? 11.625 -4.131 -23.910 1.00 91.31 224 ILE A N 1
ATOM 1737 C CA . ILE A 1 224 ? 11.323 -4.519 -22.527 1.00 91.31 224 ILE A CA 1
ATOM 1738 C C . ILE A 1 224 ? 10.806 -3.311 -21.736 1.00 91.31 224 ILE A C 1
ATOM 1740 O O . ILE A 1 224 ? 9.771 -3.415 -21.079 1.00 91.31 224 ILE A O 1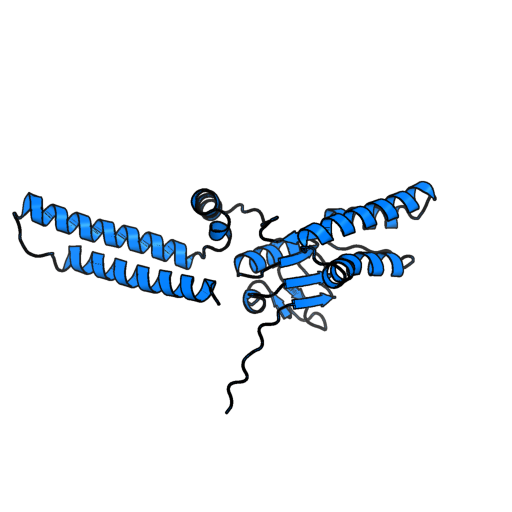
ATOM 1744 N N . ALA A 1 225 ? 11.478 -2.160 -21.828 1.00 87.94 225 ALA A N 1
ATOM 1745 C CA . ALA A 1 225 ? 11.074 -0.938 -21.137 1.00 87.94 225 ALA A CA 1
ATOM 1746 C C . ALA A 1 225 ? 9.686 -0.455 -21.587 1.00 87.94 225 ALA A C 1
ATOM 1748 O O . ALA A 1 225 ? 8.860 -0.098 -20.750 1.00 87.94 225 ALA A O 1
ATOM 1749 N N . MET A 1 226 ? 9.398 -0.505 -22.892 1.00 84.38 226 MET A N 1
ATOM 1750 C CA . MET A 1 226 ? 8.099 -0.126 -23.448 1.00 84.38 226 MET A CA 1
ATOM 1751 C C . MET A 1 226 ? 6.996 -1.101 -23.033 1.00 84.38 226 MET A C 1
ATOM 1753 O O . MET A 1 226 ? 5.898 -0.666 -22.700 1.00 84.38 226 MET A O 1
ATOM 1757 N N . ASN A 1 227 ? 7.279 -2.405 -22.980 1.00 85.12 227 ASN A N 1
ATOM 1758 C CA . ASN A 1 227 ? 6.332 -3.391 -22.459 1.00 85.12 227 ASN A CA 1
ATOM 1759 C C . ASN A 1 227 ? 6.004 -3.133 -20.980 1.00 85.12 227 ASN A C 1
ATOM 1761 O O . ASN A 1 227 ? 4.838 -3.150 -20.595 1.00 85.12 227 ASN A O 1
ATOM 1765 N N . GLU A 1 228 ? 7.011 -2.846 -20.153 1.00 82.75 228 GLU A N 1
ATOM 1766 C CA . GLU A 1 228 ? 6.800 -2.499 -18.742 1.00 82.75 228 GLU A CA 1
ATOM 1767 C C . GLU A 1 228 ? 6.046 -1.170 -18.581 1.00 82.75 228 GLU A C 1
ATOM 1769 O O . GLU A 1 228 ? 5.164 -1.070 -17.729 1.00 82.75 228 GLU A O 1
ATOM 1774 N N . TYR A 1 229 ? 6.313 -0.179 -19.435 1.00 76.81 229 TYR A N 1
ATOM 1775 C CA . TYR A 1 229 ? 5.563 1.077 -19.461 1.00 76.81 229 TYR A CA 1
ATOM 1776 C C . TYR A 1 229 ? 4.089 0.859 -19.830 1.00 76.81 229 TYR A C 1
ATOM 1778 O O . TYR A 1 229 ? 3.206 1.315 -19.106 1.00 76.81 229 TYR A O 1
ATOM 1786 N N . ILE A 1 230 ? 3.804 0.097 -20.892 1.00 75.06 230 ILE A N 1
ATOM 1787 C CA . ILE A 1 230 ? 2.429 -0.244 -21.297 1.00 75.06 230 ILE A CA 1
ATOM 1788 C C . ILE A 1 230 ? 1.713 -0.996 -20.178 1.00 75.06 230 ILE A C 1
ATOM 1790 O O . ILE A 1 230 ? 0.565 -0.682 -19.874 1.00 75.06 230 ILE A O 1
ATOM 1794 N N . LYS A 1 231 ? 2.388 -1.957 -19.532 1.00 71.12 231 LYS A N 1
ATOM 1795 C CA . LYS A 1 231 ? 1.833 -2.621 -18.354 1.00 71.12 231 LYS A CA 1
ATOM 1796 C C . LYS A 1 231 ? 1.531 -1.611 -17.266 1.00 71.12 231 LYS A C 1
ATOM 1798 O O . LYS A 1 231 ? 0.478 -1.719 -16.680 1.00 71.12 231 LYS A O 1
ATOM 1803 N N . SER A 1 232 ? 2.389 -0.634 -16.983 1.00 67.81 232 SER A N 1
ATOM 1804 C CA . SER A 1 232 ? 2.133 0.350 -15.919 1.00 67.81 232 SER A CA 1
ATOM 1805 C C . SER A 1 232 ? 0.901 1.237 -16.156 1.00 67.81 232 SER A C 1
ATOM 1807 O O . SER A 1 232 ? 0.338 1.722 -15.181 1.00 67.81 232 SER A O 1
ATOM 1809 N N . LEU A 1 233 ? 0.479 1.413 -17.416 1.00 63.12 233 LEU A N 1
ATOM 1810 C CA . LEU A 1 233 ? -0.688 2.216 -17.804 1.00 63.12 233 LEU A CA 1
ATOM 1811 C C . LEU A 1 233 ? -2.027 1.461 -1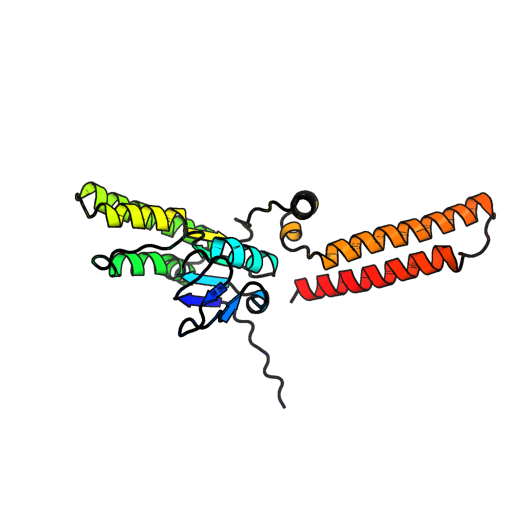7.750 1.00 63.12 233 LEU A C 1
ATOM 1813 O O . LEU A 1 233 ? -3.065 2.114 -17.783 1.00 63.12 233 LEU A O 1
ATOM 1817 N N . ARG A 1 234 ? -1.994 0.124 -17.748 1.00 57.59 234 ARG A N 1
ATOM 1818 C CA . ARG A 1 234 ? -3.165 -0.741 -17.547 1.00 57.59 234 ARG A CA 1
ATOM 1819 C C . ARG A 1 234 ? -3.226 -1.106 -16.077 1.00 57.59 234 ARG A C 1
ATOM 1821 O O . ARG A 1 234 ? -4.023 -0.523 -15.335 1.00 57.59 234 ARG A O 1
#

Secondary structure (DSSP, 8-state):
---------SEEEEES-EETTEEEPTTSSSEEEETTTGGGGTTSEEEEESSSTTTTHHHHHHHHT-SEEEEESS-----GGGHHHHHHHHTHHHHHHHHSS--HHHHHHHHHHHHHHHHHHHHHTT--HHHHHHHHHHHHHEEEEBTTBPPP---HHHHHHHHHHTTHHHH--HHHHHHHHHHHHHHHHHHHHHHHHHHTSSSPPPPTTTHHHHHHHHHHHHHHHHHHHHHHH-

pLDDT: mean 90.55, std 10.7, range [40.38, 98.69]

Organism: NCBI:txid412755

Foldseek 3Di:
DPPPPPPLAQEAEEEDEDACFADADPPRPGHPDGLVRLLSNANHAYQYEYAQPCQHVVLSSVLSHRAKYWYFNHGQDADPVCVVVSVCLSCQLVVDVVVDPDDSVVSLVVSLVVLVVVLVVCVVVVHDVVRSVNSVNRNVRTDMDHLVRHDDDPDPQLVVLCVVPNSVSSNDDPQLVVLVVLLVVLVVQLVVQVCCCVPPVVHDDRDCVGNVSSVVSNVVSVVSNVVSVVSNVD